Protein AF-A0A8B8ZRK3-F1 (afdb_monomer)

Organism: Phoenix dactylifera (NCBI:txid42345)

Foldseek 3Di:
DLVVVLVPDPDPVVNVVSLVVCVVVVVCVCSVVVVCVVVDDDDDDDPVVVVVQVLVQCVVPVDPPDGPCVVVCVVVVVDDDDDDDDDDDDDLAPDDVQSVLLVVLVVLLVQLVVCVVVVPVVSLVVSLVVLVVVLVVVVVVVVPDDDDDDDPPVSVCSGSNNSSVVSNVVVVVVVVVVVD

Secondary structure (DSSP, 8-state):
-HHHHHTT--SHHHHHHHHHHHHHTTS-TTHHHHHHHHH-------HHHHHHHHHHHHHHHSSTT--TTHHHHHHTTS--PPP------S-SSSSHHHHHHHHHHHHHHHHHHHHHHTT-HHHHHHHHHHHHHHHHHHHHHHTTS----PPPGGGGGGSHHHHHHHHHHHHHHHHHHHT-

Nearest PDB structures (foldseek):
  4rib-assembly1_A  TM=6.769E-01  e=2.475E-04  Homo sapiens
  4ria-assembly2_B  TM=6.765E-01  e=3.933E-04  Homo sapiens
  4rec-assembly1_A  TM=6.197E-01  e=3.712E-04  Homo sapiens
  4reb-assembly1_A  TM=5.610E-01  e=7.018E-04  Homo sapiens
  8e12-assembly1_C  TM=4.999E-01  e=8.333E+00  synthetic construct

InterPro domains:
  IPR033315 Fanconi-associated nuclease 1-like [PTHR15749] (8-180)

Sequence (180 aa):
MCLQKAINCTRRPELINVLYSAYENEICPLLPKVVFERVGTCVRISSAADIFLWRVQRLFFLSGEQDLSSFLLVDLGLVKFPDYACNISHQVFAGRDDLLEYEEAIEVAQVMDEYLDANNMDMVIRCIDVSDSHIQASLMEDTRSSILDSPPTFFSCFSASWVYSKVLTLGISVFEHKHR

Radius of gyration: 23.03 Å; Cα contacts (8 Å, |Δi|>4): 96; chains: 1; bounding box: 62×46×58 Å

Mean predicted aligned error: 8.78 Å

Structure (mmCIF, N/CA/C/O backbone):
data_AF-A0A8B8ZRK3-F1
#
_entry.id   AF-A0A8B8ZRK3-F1
#
loop_
_atom_site.group_PDB
_atom_site.id
_atom_site.type_symbol
_atom_site.label_atom_id
_atom_site.label_alt_id
_atom_site.label_comp_id
_atom_site.label_asym_id
_atom_site.label_entity_id
_atom_site.label_seq_id
_atom_site.pdbx_PDB_ins_code
_atom_site.Cartn_x
_atom_site.Cartn_y
_atom_site.Cartn_z
_atom_site.occupancy
_atom_site.B_iso_or_equiv
_atom_site.auth_seq_id
_atom_site.auth_comp_id
_atom_site.auth_asym_id
_atom_site.auth_atom_id
_atom_site.pdbx_PDB_model_num
ATOM 1 N N . MET A 1 1 ? -27.848 5.475 31.458 1.00 43.34 1 MET A N 1
ATOM 2 C CA . MET A 1 1 ? -27.789 6.819 30.833 1.00 43.34 1 MET A CA 1
ATOM 3 C C . MET A 1 1 ? -27.117 6.846 29.453 1.00 43.3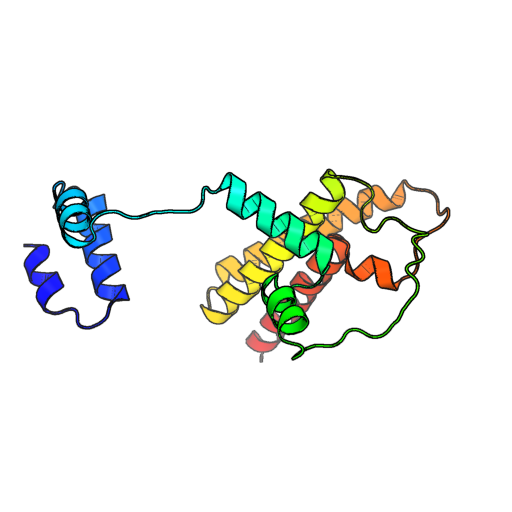4 1 MET A C 1
ATOM 5 O O . MET A 1 1 ? -27.596 7.598 28.618 1.00 43.34 1 MET A O 1
ATOM 9 N N . CYS A 1 2 ? -26.083 6.045 29.144 1.00 43.94 2 CYS A N 1
ATOM 10 C CA . CYS A 1 2 ? -25.394 6.135 27.837 1.00 43.94 2 CYS A CA 1
ATOM 11 C C . CYS A 1 2 ? -26.223 5.677 26.619 1.00 43.94 2 CYS A C 1
ATOM 13 O O . CYS A 1 2 ? -26.171 6.319 25.576 1.00 43.94 2 CYS A O 1
ATOM 15 N N . LEU A 1 3 ? -27.061 4.642 26.754 1.00 50.50 3 LEU A N 1
ATOM 16 C CA . LEU A 1 3 ? -27.906 4.150 25.649 1.00 50.50 3 LEU A CA 1
ATOM 17 C C . LEU A 1 3 ? -28.972 5.155 25.184 1.00 50.50 3 LEU A C 1
ATOM 19 O O . LEU A 1 3 ? -29.397 5.107 24.038 1.00 50.50 3 LEU A O 1
ATOM 23 N N . GLN A 1 4 ? -29.373 6.101 26.036 1.00 51.25 4 GLN A N 1
ATOM 24 C CA . GLN A 1 4 ? -30.380 7.110 25.693 1.00 51.25 4 GLN A CA 1
ATOM 25 C C . GLN A 1 4 ? -29.815 8.193 24.757 1.00 51.25 4 GLN A C 1
ATOM 27 O O . GLN A 1 4 ? -30.561 8.799 23.996 1.00 51.25 4 GLN A O 1
ATOM 32 N N . LYS A 1 5 ? -28.486 8.384 24.762 1.00 50.41 5 LYS A N 1
ATOM 33 C CA . LYS A 1 5 ? -27.767 9.283 23.846 1.00 50.41 5 LYS A CA 1
ATOM 34 C C . LYS A 1 5 ? -27.662 8.703 22.428 1.00 50.41 5 LYS A C 1
ATOM 36 O O . LYS A 1 5 ? -27.714 9.461 21.469 1.00 50.41 5 LYS A O 1
ATOM 41 N N . ALA A 1 6 ? -27.586 7.374 22.297 1.00 53.31 6 ALA A N 1
ATOM 42 C CA . ALA A 1 6 ? -27.510 6.686 21.004 1.00 53.31 6 ALA A CA 1
ATOM 43 C C . ALA A 1 6 ? -28.805 6.800 20.173 1.00 53.31 6 ALA A C 1
ATOM 45 O O . ALA A 1 6 ? -28.754 6.716 18.951 1.00 53.31 6 ALA A O 1
ATOM 46 N N . ILE A 1 7 ? -29.953 7.037 20.821 1.00 55.31 7 ILE A N 1
ATOM 47 C CA . ILE A 1 7 ? -31.277 7.116 20.174 1.00 55.31 7 ILE A CA 1
ATOM 48 C C . ILE A 1 7 ? -31.414 8.369 19.284 1.00 55.31 7 ILE A C 1
ATOM 50 O O . ILE A 1 7 ? -32.205 8.367 18.347 1.00 55.31 7 ILE A O 1
ATOM 54 N N . ASN A 1 8 ? -30.605 9.411 19.521 1.00 63.66 8 ASN A N 1
ATOM 55 C CA . ASN A 1 8 ? -30.629 10.654 18.737 1.00 63.66 8 ASN A CA 1
ATOM 56 C C . ASN A 1 8 ? -29.553 10.723 17.636 1.00 63.66 8 ASN A C 1
ATOM 58 O O . ASN A 1 8 ? -29.505 11.705 16.896 1.00 63.66 8 ASN A O 1
ATOM 62 N N . CYS A 1 9 ? -28.687 9.713 17.513 1.00 63.12 9 CYS A N 1
ATOM 63 C CA . CYS A 1 9 ? -27.660 9.680 16.474 1.00 63.12 9 CYS A CA 1
ATOM 64 C C . CYS A 1 9 ? -28.257 9.160 15.163 1.00 63.12 9 CYS A C 1
ATOM 66 O O . CYS A 1 9 ? -28.697 8.017 15.077 1.00 63.12 9 CYS A O 1
ATOM 68 N N . THR A 1 10 ? -28.251 9.993 14.122 1.00 74.06 10 THR A N 1
ATOM 69 C CA . THR A 1 10 ? -28.762 9.621 12.790 1.00 74.06 10 THR A CA 1
ATOM 70 C C . THR A 1 10 ? -27.664 9.092 11.869 1.00 74.06 10 THR A C 1
ATOM 72 O O . THR A 1 10 ? -27.954 8.404 10.890 1.00 74.06 10 THR A O 1
ATOM 75 N N . ARG A 1 11 ? -26.392 9.383 12.176 1.00 85.19 11 ARG A N 1
ATOM 76 C CA . ARG A 1 11 ? -25.241 9.030 11.340 1.00 85.19 11 ARG A CA 1
ATOM 77 C C . ARG A 1 11 ? -24.496 7.818 11.895 1.00 85.19 11 ARG A C 1
ATOM 79 O O . ARG A 1 11 ? -24.163 7.755 13.077 1.00 85.19 11 ARG A O 1
ATOM 86 N N . ARG A 1 12 ? -24.177 6.866 11.010 1.00 87.38 12 ARG A N 1
ATOM 87 C CA . ARG A 1 12 ? -23.462 5.621 11.344 1.00 87.38 12 ARG A CA 1
ATOM 88 C C . ARG A 1 12 ? -22.139 5.848 12.106 1.00 87.38 12 ARG A C 1
ATOM 90 O O . ARG A 1 12 ? -21.947 5.146 13.095 1.00 87.38 12 ARG A O 1
ATOM 97 N N . PRO A 1 13 ? -21.251 6.790 11.723 1.00 86.31 13 PRO A N 1
ATOM 98 C CA . PRO A 1 13 ? -19.984 6.998 12.435 1.00 86.31 13 PRO A CA 1
ATOM 99 C C . PRO A 1 13 ? -20.177 7.477 13.880 1.00 86.31 13 PRO A C 1
ATOM 101 O O . PRO A 1 13 ? -19.510 6.996 14.789 1.00 86.31 13 PRO A O 1
ATOM 104 N N . GLU A 1 14 ? -21.141 8.371 14.112 1.00 86.81 14 GLU A N 1
ATOM 105 C CA . GLU A 1 14 ? -21.469 8.879 15.451 1.00 86.81 14 GLU A CA 1
ATOM 106 C C . GLU A 1 14 ? -21.978 7.753 16.357 1.00 86.81 14 GLU A C 1
ATOM 108 O O . GLU A 1 14 ? -21.548 7.626 17.503 1.00 86.81 14 GLU A O 1
ATOM 113 N N . LEU A 1 15 ? -22.839 6.887 15.814 1.00 86.69 15 LEU A N 1
ATOM 114 C CA . LEU A 1 15 ? -23.320 5.683 16.491 1.00 86.69 15 LEU A CA 1
ATOM 115 C C . LEU A 1 15 ? -22.175 4.734 16.860 1.00 86.69 15 LEU A C 1
ATOM 117 O O . LEU A 1 15 ? -22.123 4.274 17.999 1.00 86.69 15 LEU A O 1
ATOM 121 N N . ILE A 1 16 ? -21.247 4.467 15.934 1.00 88.69 16 ILE A N 1
ATOM 122 C CA . ILE A 1 16 ? -20.080 3.611 16.197 1.00 88.69 16 ILE A CA 1
ATOM 123 C C . ILE A 1 16 ? -19.235 4.193 17.335 1.00 88.69 16 ILE A C 1
ATOM 125 O O . ILE A 1 16 ? -18.910 3.461 18.264 1.00 88.69 16 ILE A O 1
ATOM 129 N N . ASN A 1 17 ? -18.961 5.500 17.331 1.00 87.50 17 ASN A N 1
ATOM 130 C CA . ASN A 1 17 ? -18.170 6.151 18.382 1.00 87.50 17 ASN A CA 1
ATOM 131 C C . ASN A 1 17 ? -18.852 6.092 19.761 1.00 87.50 17 ASN A C 1
ATOM 133 O O . ASN A 1 17 ? -18.200 5.847 20.779 1.00 87.50 17 ASN A O 1
ATOM 137 N N . VAL A 1 18 ? -20.175 6.280 19.817 1.00 87.12 18 VAL A N 1
ATOM 138 C CA . VAL A 1 18 ? -20.944 6.159 21.070 1.00 87.12 18 VAL A CA 1
ATOM 139 C C . VAL A 1 18 ? -20.918 4.724 21.597 1.00 87.12 18 VAL A C 1
ATOM 141 O O . VAL A 1 18 ? -20.735 4.509 22.793 1.00 87.12 18 VAL A O 1
ATOM 144 N N . LEU A 1 19 ? -21.083 3.735 20.719 1.00 86.38 19 LEU A N 1
ATOM 145 C CA . LEU A 1 19 ? -21.037 2.323 21.095 1.00 86.38 19 LEU A CA 1
ATOM 146 C C . LEU A 1 19 ? -19.633 1.901 21.546 1.00 86.38 19 LEU A C 1
ATOM 148 O O . LEU A 1 19 ? -19.495 1.244 22.576 1.00 86.38 19 LEU A O 1
ATOM 152 N N . TYR A 1 20 ? -18.602 2.325 20.817 1.00 86.62 20 TYR A N 1
ATOM 153 C CA . TYR A 1 20 ? -17.206 2.037 21.130 1.00 86.62 20 TYR A CA 1
ATOM 154 C C . TYR A 1 20 ? -16.793 2.644 22.477 1.00 86.62 20 TYR A C 1
ATOM 156 O O . TYR A 1 20 ? -16.299 1.934 23.347 1.00 86.62 20 TYR A O 1
ATOM 164 N N . SER A 1 21 ? -17.114 3.920 22.719 1.00 86.56 21 SER A N 1
ATOM 165 C CA . SER A 1 21 ? -16.854 4.561 24.017 1.00 86.56 21 SER A CA 1
ATOM 166 C C . SER A 1 21 ? -17.641 3.922 25.168 1.00 86.56 21 SER A C 1
ATOM 168 O O . SER A 1 21 ? -17.131 3.821 26.282 1.00 86.56 21 SER A O 1
ATOM 170 N N . ALA A 1 22 ? -18.871 3.454 24.940 1.00 83.88 22 ALA A N 1
ATOM 171 C CA . ALA A 1 22 ? -19.635 2.736 25.962 1.00 83.88 22 ALA A CA 1
ATOM 172 C C . ALA A 1 22 ? -19.034 1.359 26.307 1.00 83.88 22 ALA A C 1
ATOM 174 O O . ALA A 1 22 ? -19.205 0.894 27.436 1.00 83.88 22 ALA A O 1
ATOM 175 N N . TYR A 1 23 ? -18.351 0.725 25.350 1.00 84.38 23 TYR A N 1
ATOM 176 C CA . TYR A 1 23 ? -17.601 -0.510 25.558 1.00 84.38 23 TYR A CA 1
ATOM 177 C C . TYR A 1 23 ? -16.277 -0.263 26.289 1.00 84.38 23 TYR A C 1
ATOM 179 O O . TYR A 1 23 ? -16.045 -0.907 27.307 1.00 84.38 23 TYR A O 1
ATOM 187 N N . GLU A 1 24 ? -15.455 0.694 25.835 1.00 85.94 24 GLU A N 1
ATOM 188 C CA . GLU A 1 24 ? -14.163 1.017 26.471 1.00 85.94 24 GLU A CA 1
ATOM 189 C C . GLU A 1 24 ? -14.310 1.440 27.934 1.00 85.94 24 GLU A C 1
ATOM 191 O O . GLU A 1 24 ? -13.504 1.061 28.774 1.00 85.94 24 GLU A O 1
ATOM 196 N N . ASN A 1 25 ? -15.365 2.190 28.259 1.00 86.56 25 ASN A N 1
ATOM 197 C CA . ASN A 1 25 ? -15.629 2.620 29.632 1.00 86.56 25 ASN A CA 1
ATOM 198 C C . ASN A 1 25 ? -16.299 1.526 30.497 1.00 86.56 25 ASN A C 1
ATOM 200 O O . ASN A 1 25 ? -16.788 1.833 31.583 1.00 86.56 25 ASN A O 1
ATOM 204 N N . GLU A 1 26 ? -16.417 0.288 29.997 1.00 82.06 26 GLU A N 1
ATOM 205 C CA . GLU A 1 26 ? -17.091 -0.862 30.634 1.00 82.06 26 GLU A CA 1
ATOM 206 C C . GLU A 1 26 ? -18.554 -0.607 31.056 1.00 82.06 26 GLU A C 1
ATOM 208 O O . GLU A 1 26 ? -19.158 -1.360 31.820 1.00 82.06 26 GLU A O 1
ATOM 213 N N . ILE A 1 27 ? -19.181 0.442 30.516 1.00 81.69 27 ILE A N 1
ATOM 214 C CA . ILE A 1 27 ? -20.545 0.862 30.871 1.00 81.69 27 ILE A CA 1
ATOM 215 C C . ILE A 1 27 ? -21.576 -0.154 30.361 1.00 81.69 27 ILE A C 1
ATOM 217 O O . ILE A 1 27 ? -22.665 -0.288 30.927 1.00 81.69 27 ILE A O 1
ATOM 221 N N . CYS A 1 28 ? -21.262 -0.862 29.272 1.00 78.69 28 CYS A N 1
ATOM 222 C CA . CYS A 1 28 ? -22.134 -1.873 28.684 1.00 78.69 28 CYS A CA 1
ATOM 223 C C . CYS A 1 28 ? -21.350 -3.142 28.295 1.00 78.69 28 CYS A C 1
ATOM 225 O O . CYS A 1 28 ? -21.077 -3.363 27.114 1.00 78.69 28 CYS A O 1
ATOM 227 N N . PRO A 1 29 ? -21.027 -4.026 29.256 1.00 81.94 29 PRO A N 1
ATOM 228 C CA . PRO A 1 29 ? -20.241 -5.236 28.988 1.00 81.94 29 PRO A CA 1
ATOM 229 C C . PRO A 1 29 ? -20.992 -6.260 28.122 1.00 81.94 29 PRO A C 1
ATOM 231 O O . PRO A 1 29 ? -20.387 -7.125 27.497 1.00 81.94 29 PRO A O 1
ATOM 234 N N . LEU A 1 30 ? -22.325 -6.159 28.048 1.00 87.44 30 LEU A N 1
ATOM 235 C CA . LEU A 1 30 ? -23.164 -7.005 27.195 1.00 87.44 30 LEU A CA 1
ATOM 236 C C . LEU A 1 30 ? -23.191 -6.545 25.733 1.00 87.44 30 LEU A C 1
ATOM 238 O O . LEU A 1 30 ? -23.738 -7.257 24.891 1.00 87.44 30 LEU A O 1
ATOM 242 N N . LEU A 1 31 ? -22.620 -5.379 25.413 1.00 88.12 31 LEU A N 1
ATOM 243 C CA . LEU A 1 31 ? -22.697 -4.806 24.075 1.00 88.12 31 LEU A CA 1
ATOM 244 C C . LEU A 1 31 ? -22.137 -5.737 22.985 1.00 88.12 31 LEU A C 1
ATOM 246 O O . LEU A 1 31 ? -22.853 -5.945 22.005 1.00 88.12 31 LEU A O 1
ATOM 250 N N . PRO A 1 32 ? -20.950 -6.366 23.136 1.00 87.56 32 PRO A N 1
ATOM 251 C CA . PRO A 1 32 ? -20.457 -7.309 22.136 1.00 87.56 32 PRO A CA 1
ATOM 252 C C . PRO A 1 32 ? -21.442 -8.454 21.898 1.00 87.56 32 PRO A C 1
ATOM 254 O O . PRO A 1 32 ? -21.715 -8.795 20.753 1.00 87.56 32 PRO A O 1
ATOM 257 N N . LYS A 1 33 ? -22.045 -8.996 22.965 1.00 89.19 33 LYS A N 1
ATOM 258 C CA . LYS A 1 33 ? -23.026 -10.086 22.870 1.00 89.19 33 LYS A CA 1
ATOM 259 C C . LYS A 1 33 ? -24.267 -9.664 22.079 1.00 89.19 33 LYS A C 1
ATOM 261 O O . LYS A 1 33 ? -24.662 -10.376 21.164 1.00 89.19 33 LYS A O 1
ATOM 266 N N . VAL A 1 34 ? -24.835 -8.495 22.384 1.00 90.69 34 VAL A N 1
ATOM 267 C CA . VAL A 1 34 ? -26.005 -7.952 21.666 1.00 90.69 34 VAL A CA 1
ATOM 268 C C . VAL A 1 34 ? -25.679 -7.698 20.191 1.00 90.69 34 VAL A C 1
ATOM 270 O O . VAL A 1 34 ? -26.494 -7.990 19.316 1.00 90.69 34 VAL A O 1
ATOM 273 N N . VAL A 1 35 ? -24.479 -7.186 19.896 1.00 90.06 35 VAL A N 1
ATOM 274 C CA . VAL A 1 35 ? -24.019 -6.979 18.516 1.00 90.06 35 VAL A CA 1
ATOM 275 C C . VAL A 1 35 ? -23.879 -8.317 17.788 1.00 90.06 35 VAL A C 1
ATOM 277 O O . VAL A 1 35 ? -24.414 -8.456 16.691 1.00 90.06 35 VAL A O 1
ATOM 280 N N . PHE A 1 36 ? -23.242 -9.320 18.396 1.00 89.69 36 PHE A N 1
ATOM 281 C CA . PHE A 1 36 ? -23.104 -10.652 17.799 1.00 89.69 36 PHE A CA 1
ATOM 282 C C . PHE A 1 36 ? -24.455 -11.330 17.549 1.00 89.69 36 PHE A C 1
ATOM 284 O O . PHE A 1 36 ? -24.665 -11.872 16.467 1.00 89.69 36 PHE A O 1
ATOM 291 N N . GLU A 1 37 ? -25.394 -11.258 18.496 1.00 94.44 37 GLU A N 1
ATOM 292 C CA . GLU A 1 37 ? -26.752 -11.796 18.322 1.00 94.44 37 GLU A CA 1
ATOM 293 C C . GLU A 1 37 ? -27.500 -11.114 17.169 1.00 94.44 37 GLU A C 1
ATOM 295 O O . GLU A 1 37 ? -28.274 -11.759 16.461 1.00 94.44 37 GLU A O 1
ATOM 300 N N . ARG A 1 38 ? -27.264 -9.814 16.954 1.00 93.50 38 ARG A N 1
ATOM 301 C CA . ARG A 1 38 ? -27.915 -9.050 15.886 1.00 93.50 38 ARG A CA 1
ATOM 302 C C . ARG A 1 38 ? -27.292 -9.282 14.512 1.00 93.50 38 ARG A C 1
ATOM 304 O O . ARG A 1 38 ? -28.024 -9.279 13.525 1.00 93.50 38 ARG A O 1
ATOM 311 N N . VAL A 1 39 ? -25.968 -9.417 14.445 1.00 93.06 39 VAL A N 1
ATOM 312 C CA . VAL A 1 39 ? -25.219 -9.588 13.189 1.00 93.06 39 VAL A CA 1
ATOM 313 C C . VAL A 1 39 ? -25.253 -11.047 12.717 1.00 93.06 39 VAL A C 1
ATOM 315 O O . VAL A 1 39 ? -25.327 -11.295 11.516 1.00 93.06 39 VAL A O 1
ATOM 318 N N . GLY A 1 40 ? -25.260 -12.008 13.644 1.00 93.31 40 GLY A N 1
ATOM 319 C CA . GLY A 1 40 ? -25.238 -13.435 13.333 1.00 93.31 40 GLY A CA 1
ATOM 320 C C . GLY A 1 40 ? -23.839 -13.951 12.980 1.00 93.31 40 GLY A C 1
ATOM 321 O O . GLY A 1 40 ? -22.821 -13.394 13.391 1.00 93.31 40 GLY A O 1
ATOM 322 N N . THR A 1 41 ? -23.783 -15.067 12.251 1.00 94.38 41 THR A N 1
ATOM 323 C CA . THR A 1 41 ? -22.520 -15.706 11.859 1.00 94.38 41 THR A CA 1
ATOM 324 C C . THR A 1 41 ? -21.781 -14.867 10.820 1.00 94.38 41 THR A C 1
ATOM 326 O O . THR A 1 41 ? -22.280 -14.651 9.718 1.00 94.38 41 THR A O 1
ATOM 329 N N . CYS A 1 42 ? -20.554 -14.466 11.150 1.00 93.00 42 CYS A N 1
ATOM 330 C CA . CYS A 1 42 ? -19.652 -13.759 10.247 1.00 93.00 42 CYS A CA 1
ATOM 331 C C . CYS A 1 42 ? -18.475 -14.642 9.842 1.00 93.00 42 CYS A C 1
ATOM 333 O O . CYS A 1 42 ? -17.965 -15.423 10.645 1.00 93.00 42 CYS A O 1
ATOM 335 N N . VAL A 1 43 ? -17.990 -14.442 8.619 1.00 93.94 43 VAL A N 1
ATOM 336 C CA . VAL A 1 43 ? -16.712 -14.981 8.149 1.00 93.94 43 VAL A CA 1
ATOM 337 C C . VAL A 1 43 ? -15.777 -13.807 7.898 1.00 93.94 43 VAL A C 1
ATOM 339 O O . VAL A 1 43 ? -16.190 -12.782 7.359 1.00 93.94 43 VAL A O 1
ATOM 342 N N . ARG A 1 44 ? -14.516 -13.951 8.302 1.00 93.50 44 ARG A N 1
ATOM 343 C CA . ARG A 1 44 ? -13.461 -12.974 8.038 1.00 93.50 44 ARG A CA 1
ATOM 344 C C . ARG A 1 44 ? -12.252 -13.708 7.478 1.00 93.50 44 ARG A C 1
ATOM 346 O O . ARG A 1 44 ? -11.882 -14.756 8.003 1.00 93.50 44 ARG A O 1
ATOM 353 N N . ILE A 1 45 ? -11.645 -13.147 6.438 1.00 94.00 45 ILE A N 1
ATOM 354 C CA . ILE A 1 45 ? -10.358 -13.617 5.921 1.00 94.00 45 ILE A CA 1
ATOM 355 C C . ILE A 1 45 ? -9.307 -13.435 7.026 1.00 94.00 45 ILE A C 1
ATOM 357 O O . ILE A 1 45 ? -9.338 -12.454 7.774 1.00 94.00 45 ILE A O 1
ATOM 361 N N . SER A 1 46 ? -8.415 -14.410 7.197 1.00 96.00 46 SER A N 1
ATOM 362 C CA . SER A 1 46 ? -7.347 -14.283 8.189 1.00 96.00 46 SER A CA 1
ATOM 363 C C . SER A 1 46 ? -6.375 -13.181 7.767 1.00 96.00 46 SER A C 1
ATOM 365 O O . SER A 1 46 ? -6.083 -13.029 6.585 1.00 96.00 46 SER A O 1
ATOM 367 N N . SER A 1 47 ? -5.823 -12.439 8.729 1.00 93.62 47 SER A N 1
ATOM 368 C CA . SER A 1 47 ? -4.831 -11.394 8.434 1.00 93.62 47 SER A CA 1
ATOM 369 C C . SER A 1 47 ? -3.614 -11.944 7.687 1.00 93.62 47 SER A C 1
ATOM 371 O O . SER A 1 47 ? -3.084 -11.293 6.799 1.00 93.62 47 SER A O 1
ATOM 373 N N . ALA A 1 48 ? -3.203 -13.177 7.994 1.00 94.12 48 ALA A N 1
ATOM 374 C CA . ALA A 1 48 ? -2.113 -13.843 7.288 1.00 94.12 48 ALA A CA 1
ATOM 375 C C . ALA A 1 48 ? -2.430 -14.086 5.802 1.00 94.12 48 ALA A C 1
ATOM 377 O O . ALA A 1 48 ? -1.562 -13.883 4.956 1.00 94.12 48 ALA A O 1
ATOM 378 N N . ALA A 1 49 ? -3.659 -14.510 5.482 1.00 94.19 49 ALA A N 1
ATOM 379 C CA . ALA A 1 49 ? -4.079 -14.696 4.095 1.00 94.19 49 ALA A CA 1
ATOM 380 C C . ALA A 1 49 ? -4.196 -13.355 3.362 1.00 94.19 49 ALA A C 1
ATOM 382 O O . ALA A 1 49 ? -3.796 -13.266 2.208 1.00 94.19 49 ALA A O 1
ATOM 383 N N . ASP A 1 50 ? -4.687 -12.323 4.047 1.00 90.88 50 ASP A N 1
ATOM 384 C CA . ASP A 1 50 ? -4.820 -10.974 3.497 1.00 90.88 50 ASP A CA 1
ATOM 385 C C . ASP A 1 50 ? -3.452 -10.395 3.099 1.00 90.88 50 ASP A C 1
ATOM 387 O O . ASP A 1 50 ? -3.225 -10.088 1.932 1.00 90.88 50 ASP A O 1
ATOM 391 N N . ILE A 1 51 ? -2.483 -10.387 4.025 1.00 91.00 51 ILE A N 1
ATOM 392 C CA . ILE A 1 51 ? -1.100 -9.940 3.764 1.00 91.00 51 ILE A CA 1
ATOM 393 C C . ILE A 1 51 ? -0.465 -10.740 2.617 1.00 91.00 51 ILE A C 1
ATOM 395 O O . ILE A 1 51 ? 0.229 -10.183 1.766 1.00 91.00 51 ILE A O 1
ATOM 399 N N . PHE A 1 52 ? -0.687 -12.057 2.580 1.00 91.56 52 PHE A N 1
ATOM 400 C CA . PHE A 1 52 ? -0.147 -12.906 1.521 1.00 91.56 52 PHE A CA 1
ATOM 401 C C . PHE A 1 52 ? -0.724 -12.550 0.145 1.00 91.56 52 PHE A C 1
ATOM 403 O O . PHE A 1 52 ? 0.035 -12.403 -0.813 1.00 91.56 52 PHE A O 1
ATOM 410 N N . LEU A 1 53 ? -2.044 -12.385 0.042 1.00 90.31 53 LEU A N 1
ATOM 411 C CA . LEU A 1 53 ? -2.707 -12.029 -1.213 1.00 90.31 53 LEU A CA 1
ATOM 412 C C . LEU A 1 53 ? -2.314 -10.627 -1.683 1.00 90.31 53 LEU A C 1
ATOM 414 O O . LEU A 1 53 ? -2.045 -10.451 -2.871 1.00 90.31 53 LEU A O 1
ATOM 418 N N . TRP A 1 54 ? -2.189 -9.668 -0.763 1.00 88.44 54 TRP A N 1
ATOM 419 C CA . TRP A 1 54 ? -1.688 -8.329 -1.070 1.00 88.44 54 TRP A CA 1
ATOM 420 C C . TRP A 1 54 ? -0.286 -8.358 -1.675 1.00 88.44 54 TRP A C 1
ATOM 422 O O . TRP A 1 54 ? -0.046 -7.715 -2.698 1.00 88.44 54 TRP A O 1
ATOM 432 N N . ARG A 1 55 ? 0.621 -9.163 -1.111 1.00 91.88 55 ARG A N 1
ATOM 433 C CA . ARG A 1 55 ? 1.968 -9.345 -1.669 1.00 91.88 55 ARG A CA 1
ATOM 434 C C . ARG A 1 55 ? 1.940 -9.978 -3.057 1.00 91.88 55 ARG A C 1
ATOM 436 O O . ARG A 1 55 ? 2.650 -9.525 -3.951 1.00 91.88 55 ARG A O 1
ATOM 443 N N . VAL A 1 56 ? 1.113 -11.006 -3.261 1.00 91.06 56 VAL A N 1
ATOM 444 C CA . VAL A 1 56 ? 0.956 -11.652 -4.577 1.00 91.06 56 VAL A CA 1
ATOM 445 C C . VAL A 1 56 ? 0.438 -10.656 -5.617 1.00 91.06 56 VAL A C 1
ATOM 447 O O . VAL A 1 56 ? 0.991 -10.583 -6.712 1.00 91.06 56 VAL A O 1
ATOM 450 N N . GLN A 1 57 ? -0.574 -9.859 -5.273 1.00 90.19 57 GLN A N 1
ATOM 451 C CA . GLN A 1 57 ? -1.108 -8.822 -6.155 1.00 90.19 57 GLN A CA 1
ATOM 452 C C . GLN A 1 57 ? -0.040 -7.776 -6.504 1.00 90.19 57 GLN A C 1
ATOM 454 O O . GLN A 1 57 ? 0.139 -7.454 -7.679 1.00 90.19 57 GLN A O 1
ATOM 459 N N . ARG A 1 58 ? 0.712 -7.291 -5.507 1.00 87.94 58 ARG A N 1
ATOM 460 C CA . ARG A 1 58 ? 1.801 -6.324 -5.718 1.00 87.94 58 ARG A CA 1
ATOM 461 C C . ARG A 1 58 ? 2.896 -6.878 -6.622 1.00 87.94 58 ARG A C 1
ATOM 463 O O . ARG A 1 58 ? 3.320 -6.179 -7.531 1.00 87.94 58 ARG A O 1
ATOM 470 N N . LEU A 1 59 ? 3.310 -8.128 -6.432 1.00 90.81 59 LEU A N 1
ATOM 471 C CA . LEU A 1 59 ? 4.301 -8.771 -7.300 1.00 90.81 59 LEU A CA 1
ATOM 472 C C . LEU A 1 59 ? 3.798 -8.969 -8.733 1.00 90.81 59 LEU A C 1
ATOM 474 O O . LEU A 1 59 ? 4.598 -8.931 -9.664 1.00 90.81 59 LEU A O 1
ATOM 478 N N . PHE A 1 60 ? 2.495 -9.191 -8.912 1.00 89.31 60 PHE A N 1
ATOM 479 C CA . PHE A 1 60 ? 1.917 -9.394 -10.236 1.00 89.31 60 PHE A CA 1
ATOM 480 C C . PHE A 1 60 ? 1.821 -8.087 -11.034 1.00 89.31 60 PHE A C 1
ATOM 482 O O . PHE A 1 60 ? 2.214 -8.057 -12.198 1.00 89.31 60 PHE A O 1
ATOM 489 N N . PHE A 1 61 ? 1.317 -7.010 -10.423 1.00 87.00 61 PHE A N 1
ATOM 490 C CA . PHE A 1 61 ? 1.078 -5.750 -11.137 1.00 87.00 61 PHE A CA 1
ATOM 491 C C . PHE A 1 61 ? 2.219 -4.741 -11.020 1.00 87.00 61 PHE A C 1
ATOM 493 O O . PHE A 1 61 ? 2.340 -3.875 -11.885 1.00 87.00 61 PHE A O 1
ATOM 500 N N . LEU A 1 62 ? 3.003 -4.796 -9.937 1.00 85.25 62 LEU A N 1
ATOM 501 C CA . LEU A 1 62 ? 3.977 -3.768 -9.531 1.00 85.25 62 LEU A CA 1
ATOM 502 C C . LEU A 1 62 ? 3.398 -2.335 -9.549 1.00 85.25 62 LEU A C 1
ATOM 504 O O . LEU A 1 62 ? 4.123 -1.347 -9.580 1.00 85.25 62 LEU A O 1
ATOM 508 N N . SER A 1 63 ? 2.071 -2.223 -9.527 1.00 70.44 63 SER A N 1
ATOM 509 C CA . SER A 1 63 ? 1.291 -0.997 -9.621 1.00 70.44 63 SER A CA 1
ATOM 510 C C . SER A 1 63 ? 0.127 -1.092 -8.645 1.00 70.44 63 SER A C 1
ATOM 512 O O . SER A 1 63 ? -0.482 -2.153 -8.503 1.00 70.44 63 SER A O 1
ATOM 514 N N . GLY A 1 64 ? -0.178 0.020 -7.976 1.00 67.38 64 GLY A N 1
ATOM 515 C CA . GLY A 1 64 ? -1.319 0.127 -7.064 1.00 67.38 64 GLY A CA 1
ATOM 516 C C . GLY A 1 64 ? -2.665 0.322 -7.769 1.00 67.38 64 GLY A C 1
ATOM 517 O O . GLY A 1 64 ? -3.699 0.255 -7.119 1.00 67.38 64 GLY A O 1
ATOM 518 N N . GLU A 1 65 ? -2.672 0.560 -9.084 1.00 70.62 65 GLU A N 1
ATOM 519 C CA . GLU A 1 65 ? -3.899 0.877 -9.833 1.00 70.62 65 GLU A CA 1
ATOM 520 C C . GLU A 1 65 ? -4.693 -0.363 -10.261 1.00 70.62 65 GLU A C 1
ATOM 522 O O . GLU A 1 65 ? -5.855 -0.254 -10.649 1.00 70.62 65 GLU A O 1
ATOM 527 N N . GLN A 1 66 ? -4.063 -1.539 -10.234 1.00 80.19 66 GLN A N 1
ATOM 528 C CA . GLN A 1 66 ? -4.656 -2.790 -10.698 1.00 80.19 66 GLN A CA 1
ATOM 529 C C . GLN A 1 66 ? -4.815 -3.778 -9.545 1.00 80.19 66 GLN A C 1
ATOM 531 O O . GLN A 1 66 ? -4.004 -3.843 -8.618 1.00 80.19 66 GLN A O 1
ATOM 536 N N . ASP A 1 67 ? -5.871 -4.579 -9.631 1.00 86.12 67 ASP A N 1
ATOM 537 C CA . ASP A 1 67 ? -6.157 -5.640 -8.682 1.00 86.12 67 ASP A CA 1
ATOM 538 C C . ASP A 1 67 ? -6.435 -6.975 -9.381 1.00 86.12 67 ASP A C 1
ATOM 540 O O . ASP A 1 67 ? -6.511 -7.089 -10.613 1.00 86.12 67 ASP A O 1
ATOM 544 N N . LEU A 1 68 ? -6.590 -8.020 -8.568 1.00 86.50 68 LEU A N 1
ATOM 545 C CA . LEU A 1 68 ? -6.869 -9.369 -9.057 1.00 86.50 68 LEU A CA 1
ATOM 546 C C . LEU A 1 68 ? -8.238 -9.482 -9.763 1.00 86.50 68 LEU A C 1
ATOM 548 O O . LEU A 1 68 ? -8.510 -10.511 -10.380 1.00 86.50 68 LEU A O 1
ATOM 552 N N . SER A 1 69 ? -9.100 -8.456 -9.733 1.00 87.19 69 SER A N 1
ATOM 553 C CA . SER A 1 69 ? -10.355 -8.469 -10.499 1.00 87.19 69 SER A CA 1
ATOM 554 C C . SER A 1 69 ? -10.117 -8.339 -12.007 1.00 87.19 69 SER A C 1
ATOM 556 O O . SER A 1 69 ? -10.941 -8.797 -12.800 1.00 87.19 69 SER A O 1
ATOM 558 N N . SER A 1 70 ? -8.960 -7.810 -12.422 1.00 86.38 70 SER A N 1
ATOM 559 C CA . SER A 1 70 ? -8.568 -7.726 -13.835 1.00 86.38 70 SER A CA 1
ATOM 560 C C . SER A 1 70 ? -8.546 -9.089 -14.539 1.00 86.38 70 SER A C 1
ATOM 562 O O . SER A 1 70 ? -8.890 -9.161 -15.718 1.00 86.38 70 SER A O 1
ATOM 564 N N . PHE A 1 71 ? -8.262 -10.184 -13.822 1.00 87.81 71 PHE A N 1
ATOM 565 C CA . PHE A 1 71 ? -8.365 -11.543 -14.366 1.00 87.81 71 PHE A CA 1
ATOM 566 C C . PHE A 1 71 ? -9.790 -11.884 -14.808 1.00 87.81 71 PHE A C 1
ATOM 568 O O . PHE A 1 71 ? -9.985 -12.431 -15.889 1.00 87.81 71 PHE A O 1
ATOM 575 N N . LEU A 1 72 ? -10.799 -11.478 -14.030 1.00 91.44 72 LEU A N 1
ATOM 576 C CA . LEU A 1 72 ? -12.199 -11.681 -14.406 1.00 91.44 72 LEU A CA 1
ATOM 577 C C . LEU A 1 72 ? -12.547 -10.892 -15.669 1.00 91.44 72 LEU A C 1
ATOM 579 O O . LEU A 1 72 ? -13.295 -11.375 -16.514 1.00 91.44 72 LEU A O 1
ATOM 583 N N . LEU A 1 73 ? -11.995 -9.686 -15.826 1.00 91.31 73 LEU A N 1
ATOM 584 C CA . LEU A 1 73 ? -12.215 -8.877 -17.027 1.00 91.31 73 LEU A CA 1
ATOM 585 C C . LEU A 1 73 ? -11.606 -9.529 -18.274 1.00 91.31 73 LEU A C 1
ATOM 587 O O . LEU A 1 73 ? -12.189 -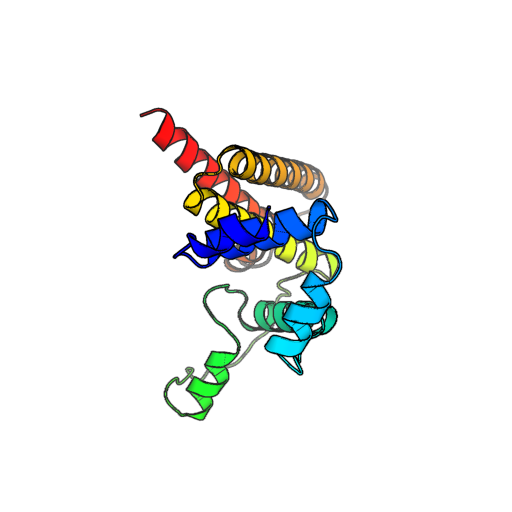9.427 -19.355 1.00 91.31 73 LEU A O 1
ATOM 591 N N . VAL A 1 74 ? -10.474 -10.218 -18.132 1.00 90.56 74 VAL A N 1
ATOM 592 C CA . VAL A 1 74 ? -9.872 -11.010 -19.214 1.00 90.56 74 VAL A CA 1
ATOM 593 C C . VAL A 1 74 ? -10.726 -12.227 -19.544 1.00 90.56 74 VAL A C 1
ATOM 595 O O . VAL A 1 74 ? -11.049 -12.436 -20.713 1.00 90.56 74 VAL A O 1
ATOM 598 N N . ASP A 1 75 ? -11.146 -12.987 -18.531 1.00 92.06 75 ASP A N 1
ATOM 599 C CA . ASP A 1 75 ? -11.960 -14.196 -18.710 1.00 92.06 75 ASP A CA 1
ATOM 600 C C . ASP A 1 75 ? -13.315 -13.887 -19.365 1.00 92.06 75 ASP A C 1
ATOM 602 O O . ASP A 1 75 ? -13.809 -14.647 -20.199 1.00 92.06 75 ASP A O 1
ATOM 606 N N . LEU A 1 76 ? -13.902 -12.732 -19.038 1.00 93.62 76 LEU A N 1
ATOM 607 C CA . LEU A 1 76 ? -15.126 -12.222 -19.663 1.00 93.62 76 LEU A CA 1
ATOM 608 C C . LEU A 1 76 ? -14.893 -11.625 -21.063 1.00 93.62 76 LEU A C 1
ATOM 610 O O . LEU A 1 76 ? -15.848 -11.212 -21.722 1.00 93.62 76 LEU A O 1
ATOM 614 N N . GLY A 1 77 ? -13.643 -11.548 -21.526 1.00 91.44 77 GLY A N 1
ATOM 615 C CA . GLY A 1 77 ? -13.267 -10.968 -22.815 1.00 91.44 77 GLY A CA 1
ATOM 616 C C . GLY A 1 77 ? -13.412 -9.444 -22.894 1.00 91.44 77 GLY A C 1
ATOM 617 O O . GLY A 1 77 ? -13.392 -8.894 -23.998 1.00 91.44 77 GLY A O 1
ATOM 618 N N . LEU A 1 78 ? -13.565 -8.767 -21.751 1.00 93.00 78 LEU A N 1
ATOM 619 C CA . LEU A 1 78 ? -13.690 -7.309 -21.636 1.00 93.00 78 LEU A CA 1
ATOM 620 C C . LEU A 1 78 ? -12.330 -6.608 -21.727 1.00 93.00 78 LEU A C 1
ATOM 622 O O . LEU A 1 78 ? -12.251 -5.477 -22.204 1.00 93.00 78 LEU A O 1
ATOM 626 N N . VAL A 1 79 ? -11.265 -7.288 -21.299 1.00 89.94 79 VAL A N 1
ATOM 627 C CA . VAL A 1 79 ? -9.875 -6.838 -21.424 1.00 89.94 79 VAL A CA 1
ATOM 628 C C . VAL A 1 79 ? -9.104 -7.851 -22.260 1.00 89.94 79 VAL A C 1
ATOM 630 O O . VAL A 1 79 ? -9.224 -9.058 -22.067 1.00 89.94 79 VAL A O 1
ATOM 633 N N . LYS A 1 80 ? -8.300 -7.359 -23.202 1.00 90.06 80 LYS A N 1
ATOM 634 C CA . LYS A 1 80 ? -7.377 -8.179 -23.990 1.00 90.06 80 LYS A CA 1
ATOM 635 C C . LYS A 1 80 ? -5.978 -7.617 -23.839 1.00 90.06 80 LYS A C 1
ATOM 637 O O . LYS A 1 80 ? -5.747 -6.455 -24.169 1.00 90.06 80 LYS A O 1
ATOM 642 N N . PHE A 1 81 ? -5.061 -8.444 -23.357 1.00 87.94 81 PHE A N 1
ATOM 643 C CA . PHE A 1 81 ? -3.649 -8.101 -23.347 1.00 87.94 81 PHE A CA 1
ATOM 644 C C . PHE A 1 81 ? -3.048 -8.320 -24.742 1.00 87.94 81 PHE A C 1
ATOM 646 O O . PHE A 1 81 ? -3.469 -9.247 -25.438 1.00 87.94 81 PHE A O 1
ATOM 653 N N . PRO A 1 82 ? -2.108 -7.468 -25.185 1.00 92.19 82 PRO A N 1
ATOM 654 C CA . PRO A 1 82 ? -1.365 -7.707 -26.416 1.00 92.19 82 PRO A CA 1
ATOM 655 C C . PRO A 1 82 ? -0.574 -9.015 -26.346 1.00 92.19 82 PRO A C 1
ATOM 657 O O . PRO A 1 82 ? -0.138 -9.419 -25.270 1.00 92.19 82 PRO A O 1
ATOM 660 N N . ASP A 1 83 ? -0.313 -9.626 -27.498 1.00 93.19 83 ASP A N 1
ATOM 661 C CA . ASP A 1 83 ? 0.628 -10.740 -27.579 1.00 93.19 83 ASP A CA 1
ATOM 662 C C . ASP A 1 83 ? 2.062 -10.206 -27.442 1.00 93.19 83 ASP A C 1
ATOM 664 O O . ASP A 1 83 ? 2.538 -9.430 -28.275 1.00 93.19 83 ASP A O 1
ATOM 668 N N . TYR A 1 84 ? 2.766 -10.618 -26.389 1.00 92.19 84 TYR A N 1
ATOM 669 C CA . TYR A 1 84 ? 4.176 -10.297 -26.170 1.00 92.19 84 TYR A CA 1
ATOM 670 C C . TYR A 1 84 ? 4.951 -11.521 -25.682 1.00 92.19 84 TYR A C 1
ATOM 672 O O . TYR A 1 84 ? 4.407 -12.429 -25.056 1.00 92.19 84 TYR A O 1
ATOM 680 N N . ALA A 1 85 ? 6.254 -11.541 -25.962 1.00 93.88 85 ALA A N 1
ATOM 681 C CA . ALA A 1 85 ? 7.167 -12.537 -25.420 1.00 93.88 85 ALA A CA 1
ATOM 682 C C . ALA A 1 85 ? 7.808 -11.995 -24.137 1.00 93.88 85 ALA A C 1
ATOM 684 O O . ALA A 1 85 ? 8.478 -10.962 -24.160 1.00 93.88 85 ALA A O 1
ATOM 685 N N . CYS A 1 86 ? 7.624 -12.697 -23.020 1.00 90.38 86 CYS A N 1
ATOM 686 C CA . CYS A 1 86 ? 8.285 -12.350 -21.766 1.00 90.38 86 CYS A CA 1
ATOM 687 C C . CYS A 1 86 ? 9.774 -12.712 -21.835 1.00 90.38 86 CYS A C 1
ATOM 689 O O . CYS A 1 86 ? 10.118 -13.884 -21.989 1.00 90.38 86 CYS A O 1
ATOM 691 N N . ASN A 1 87 ? 10.650 -11.720 -21.670 1.00 90.25 87 ASN A N 1
ATOM 692 C CA . ASN A 1 87 ? 12.086 -11.926 -21.498 1.00 90.25 87 ASN A CA 1
ATOM 693 C C . ASN A 1 87 ? 12.524 -11.348 -20.147 1.00 90.25 87 ASN A C 1
ATOM 695 O O . ASN A 1 87 ? 12.482 -10.135 -19.951 1.00 90.25 87 ASN A O 1
ATOM 699 N N . ILE A 1 88 ? 12.915 -12.217 -19.216 1.00 87.88 88 ILE A N 1
ATOM 700 C CA . ILE A 1 88 ? 13.299 -11.828 -17.856 1.00 87.88 88 ILE A CA 1
ATOM 701 C C . ILE A 1 88 ? 14.825 -11.805 -17.784 1.00 87.88 88 ILE A C 1
ATOM 703 O O . ILE A 1 88 ? 15.459 -12.857 -17.746 1.00 87.88 88 ILE A O 1
ATOM 707 N N . SER A 1 89 ? 15.409 -10.607 -17.774 1.00 86.50 89 SER A N 1
ATOM 708 C CA . SER A 1 89 ? 16.865 -10.410 -17.702 1.00 86.50 89 SER A CA 1
ATOM 709 C C . SER A 1 89 ? 17.345 -9.766 -16.400 1.00 86.50 89 SER A C 1
ATOM 711 O O . SER A 1 89 ? 18.526 -9.861 -16.083 1.00 86.50 89 SER A O 1
ATOM 713 N N . HIS A 1 90 ? 16.446 -9.137 -15.638 1.00 85.25 90 HIS A N 1
ATOM 714 C CA . HIS A 1 90 ? 16.753 -8.485 -14.366 1.00 85.25 90 HIS A CA 1
ATOM 715 C C . HIS A 1 90 ? 15.715 -8.865 -13.313 1.00 85.25 90 HIS A C 1
ATOM 717 O O . HIS A 1 90 ? 14.539 -9.064 -13.626 1.00 85.25 90 HIS A O 1
ATOM 723 N N . GLN A 1 91 ? 16.160 -8.953 -12.064 1.00 87.12 91 GLN A N 1
ATOM 724 C CA . GLN A 1 91 ? 15.278 -9.064 -10.910 1.00 87.12 91 GLN A CA 1
ATOM 725 C C . GLN A 1 91 ? 14.906 -7.656 -10.448 1.00 87.12 91 GLN A C 1
ATOM 727 O O . GLN A 1 91 ? 15.774 -6.793 -10.362 1.00 87.12 91 GLN A O 1
ATOM 732 N N . VAL A 1 92 ? 13.616 -7.431 -10.187 1.00 89.38 92 VAL A N 1
ATOM 733 C CA . VAL A 1 92 ? 13.122 -6.151 -9.655 1.00 89.38 92 VAL A CA 1
ATOM 734 C C . VAL A 1 92 ? 13.585 -5.972 -8.212 1.00 89.38 92 VAL A C 1
ATOM 736 O O . VAL A 1 92 ? 14.100 -4.917 -7.873 1.00 89.38 92 VAL A O 1
ATOM 739 N N . PHE A 1 93 ? 13.436 -7.028 -7.408 1.00 91.50 93 PHE A N 1
ATOM 740 C CA . PHE A 1 93 ? 13.839 -7.062 -6.007 1.00 91.50 93 PHE A CA 1
ATOM 741 C C . PHE A 1 93 ? 15.010 -8.022 -5.822 1.00 91.50 93 PHE A C 1
ATOM 743 O O . PHE A 1 93 ? 14.959 -9.156 -6.312 1.00 91.50 93 PHE A O 1
ATOM 750 N N . ALA A 1 94 ? 16.035 -7.599 -5.085 1.00 89.81 94 ALA A N 1
ATOM 751 C CA . ALA A 1 94 ? 17.206 -8.423 -4.778 1.00 89.81 94 ALA A CA 1
ATOM 752 C C . ALA A 1 94 ? 16.864 -9.614 -3.863 1.00 89.81 94 ALA A C 1
ATOM 754 O O . ALA A 1 94 ? 17.533 -10.649 -3.880 1.00 89.81 94 ALA A O 1
ATOM 755 N N . GLY A 1 95 ? 15.806 -9.484 -3.061 1.00 91.94 95 GLY A N 1
ATOM 756 C CA . GLY A 1 95 ? 15.359 -10.519 -2.145 1.00 91.94 95 GLY A CA 1
ATOM 757 C C . GLY A 1 95 ? 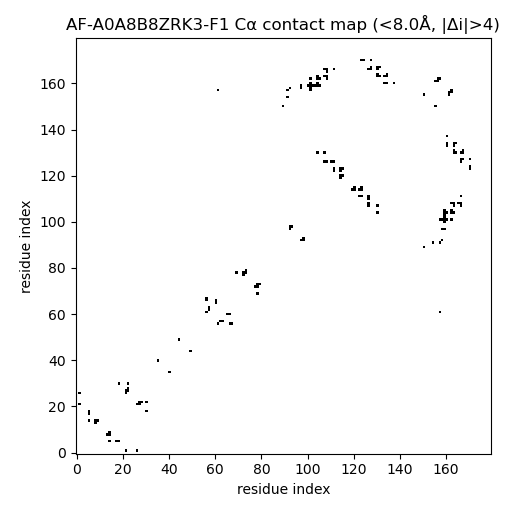14.078 -10.140 -1.418 1.00 91.94 95 GLY A C 1
ATOM 758 O O . GLY A 1 95 ? 13.404 -9.167 -1.749 1.00 91.94 95 GLY A O 1
ATOM 759 N N . ARG A 1 96 ? 13.737 -10.940 -0.405 1.00 93.31 96 ARG A N 1
ATOM 760 C CA . ARG A 1 96 ? 12.539 -10.714 0.407 1.00 93.31 96 ARG A CA 1
ATOM 761 C C . ARG A 1 96 ? 12.593 -9.379 1.144 1.00 93.31 96 ARG A C 1
ATOM 763 O O . ARG A 1 96 ? 11.566 -8.724 1.220 1.00 93.31 96 ARG A O 1
ATOM 770 N N . ASP A 1 97 ? 13.744 -9.017 1.694 1.00 94.56 97 ASP A N 1
ATOM 771 C CA . ASP A 1 97 ? 13.859 -7.825 2.536 1.00 94.56 97 ASP A CA 1
ATOM 772 C C . ASP A 1 97 ? 13.686 -6.548 1.701 1.00 94.56 97 ASP A C 1
ATOM 774 O O . ASP A 1 97 ? 12.861 -5.718 2.052 1.00 94.56 97 ASP A O 1
ATOM 778 N N . ASP A 1 98 ? 14.294 -6.489 0.513 1.00 92.69 98 ASP A N 1
ATOM 779 C CA . ASP A 1 98 ? 14.095 -5.411 -0.472 1.00 92.69 98 ASP A CA 1
ATOM 780 C C . ASP A 1 98 ? 12.617 -5.267 -0.902 1.00 92.69 98 ASP A C 1
ATOM 782 O O . ASP A 1 98 ? 12.061 -4.170 -0.950 1.00 92.69 98 ASP A O 1
ATOM 786 N N . LEU A 1 99 ? 11.915 -6.390 -1.115 1.00 93.50 99 LEU A N 1
ATOM 787 C CA . LEU A 1 99 ? 10.467 -6.368 -1.358 1.00 93.50 99 LEU A CA 1
ATOM 788 C C . LEU A 1 99 ? 9.684 -5.821 -0.155 1.00 93.50 99 LEU A C 1
ATOM 790 O O . LEU A 1 99 ? 8.717 -5.089 -0.348 1.00 93.50 99 LEU A O 1
ATOM 794 N N . LEU A 1 100 ? 10.049 -6.198 1.073 1.00 94.12 100 LEU A N 1
ATOM 795 C CA . LEU A 1 100 ? 9.355 -5.719 2.270 1.00 94.12 100 LEU A CA 1
ATOM 796 C C . LEU A 1 100 ? 9.577 -4.226 2.508 1.00 94.12 100 LEU A C 1
ATOM 798 O O . LEU A 1 100 ? 8.628 -3.536 2.866 1.00 94.12 100 LEU A O 1
ATOM 802 N N . GLU A 1 101 ? 10.789 -3.729 2.278 1.00 94.56 101 GLU A N 1
ATOM 803 C CA . GLU A 1 101 ? 11.098 -2.299 2.362 1.00 94.56 101 GLU A CA 1
ATOM 804 C C . GLU A 1 101 ? 10.299 -1.508 1.324 1.00 94.56 101 GLU A C 1
ATOM 806 O O . GLU A 1 101 ? 9.708 -0.471 1.630 1.00 94.56 101 GLU A O 1
ATOM 811 N N . TYR A 1 102 ? 10.205 -2.026 0.097 1.00 93.75 102 TYR A N 1
ATOM 812 C CA . TYR A 1 102 ? 9.331 -1.445 -0.915 1.00 93.75 102 TYR A CA 1
ATOM 813 C C . TYR A 1 102 ? 7.855 -1.480 -0.490 1.00 93.75 102 TYR A C 1
ATOM 815 O O . TYR A 1 102 ? 7.122 -0.510 -0.704 1.00 93.75 102 TYR A O 1
ATOM 823 N N . GLU A 1 103 ? 7.404 -2.577 0.130 1.00 92.69 103 GLU A N 1
ATOM 824 C CA . GLU A 1 103 ? 6.031 -2.701 0.616 1.00 92.69 103 GLU A CA 1
ATOM 825 C C . GLU A 1 103 ? 5.694 -1.668 1.695 1.00 92.69 103 GLU A C 1
ATOM 827 O O . GLU A 1 103 ? 4.623 -1.053 1.611 1.00 92.69 103 GLU A O 1
ATOM 832 N N . GLU A 1 104 ? 6.602 -1.476 2.653 1.00 94.44 104 GLU A N 1
ATOM 833 C CA . GLU A 1 104 ? 6.515 -0.478 3.721 1.00 94.44 104 GLU A CA 1
ATOM 834 C C . GLU A 1 104 ? 6.487 0.940 3.146 1.00 94.44 104 GLU A C 1
ATOM 836 O O . GLU A 1 104 ? 5.626 1.741 3.511 1.00 94.44 104 GLU A O 1
ATOM 841 N N . ALA A 1 105 ? 7.359 1.246 2.183 1.00 95.56 105 ALA A N 1
ATOM 842 C CA . ALA A 1 105 ? 7.384 2.559 1.548 1.00 95.56 105 ALA A CA 1
ATOM 843 C C . ALA A 1 105 ? 6.051 2.892 0.851 1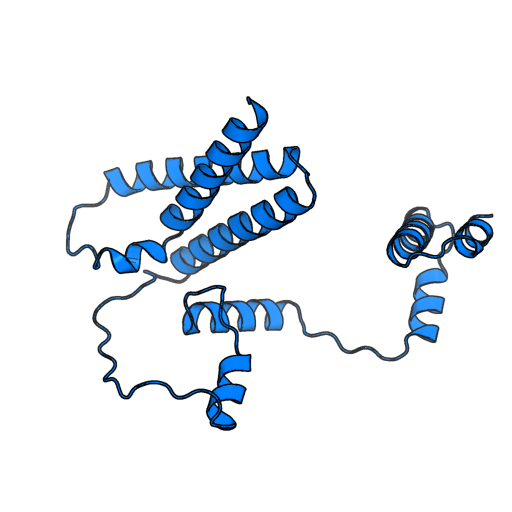.00 95.56 105 ALA A C 1
ATOM 845 O O . ALA A 1 105 ? 5.559 4.019 0.955 1.00 95.56 105 ALA A O 1
ATOM 846 N N . ILE A 1 106 ? 5.430 1.915 0.174 1.00 93.00 106 ILE A N 1
ATOM 847 C CA . ILE A 1 106 ? 4.090 2.094 -0.413 1.00 93.00 106 ILE A CA 1
ATOM 848 C C . ILE A 1 106 ? 3.041 2.333 0.674 1.00 93.00 106 ILE A C 1
ATOM 850 O O . ILE A 1 106 ? 2.168 3.180 0.490 1.00 93.00 106 ILE A O 1
ATOM 854 N N . GLU A 1 107 ? 3.095 1.592 1.783 1.00 93.00 107 GLU A N 1
ATOM 855 C CA . GLU A 1 107 ? 2.161 1.783 2.897 1.00 93.00 107 GLU A CA 1
ATOM 856 C C . GLU A 1 107 ? 2.276 3.199 3.473 1.00 93.00 107 GLU A C 1
ATOM 858 O O . GLU A 1 107 ? 1.258 3.866 3.636 1.00 93.00 107 GLU A O 1
ATOM 863 N N . VAL A 1 108 ? 3.495 3.712 3.671 1.00 96.69 108 VAL A N 1
ATOM 864 C CA . VAL 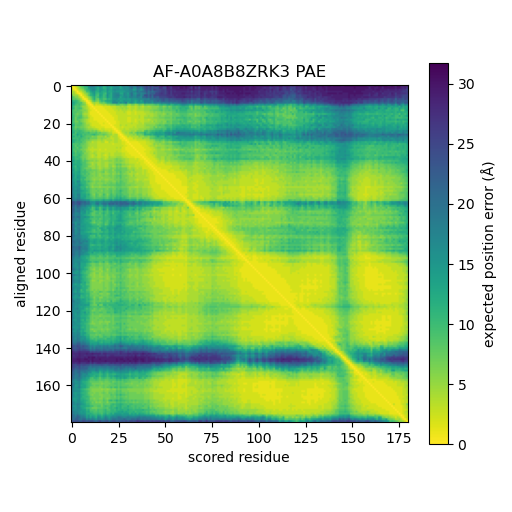A 1 108 ? 3.720 5.101 4.105 1.00 96.69 108 VAL A CA 1
ATOM 865 C C . VAL A 1 108 ? 3.121 6.104 3.115 1.00 96.69 108 VAL A C 1
ATOM 867 O O . VAL A 1 108 ? 2.476 7.063 3.540 1.00 96.69 108 VAL A O 1
ATOM 870 N N . ALA A 1 109 ? 3.291 5.885 1.808 1.00 95.06 109 ALA A N 1
ATOM 871 C CA . ALA A 1 109 ? 2.707 6.755 0.787 1.00 95.06 109 ALA A CA 1
ATOM 872 C C . ALA A 1 109 ? 1.170 6.758 0.841 1.00 95.06 109 ALA A C 1
ATOM 874 O O . ALA A 1 109 ? 0.562 7.825 0.882 1.00 95.06 109 ALA A O 1
ATOM 875 N N . GLN A 1 110 ? 0.550 5.579 0.924 1.00 93.25 110 GLN A N 1
ATOM 876 C CA . GLN A 1 110 ? -0.904 5.454 1.023 1.00 93.25 110 GLN A CA 1
ATOM 877 C C . GLN A 1 110 ? -1.445 6.096 2.309 1.00 93.25 110 GLN A C 1
ATOM 879 O O . GLN A 1 110 ? 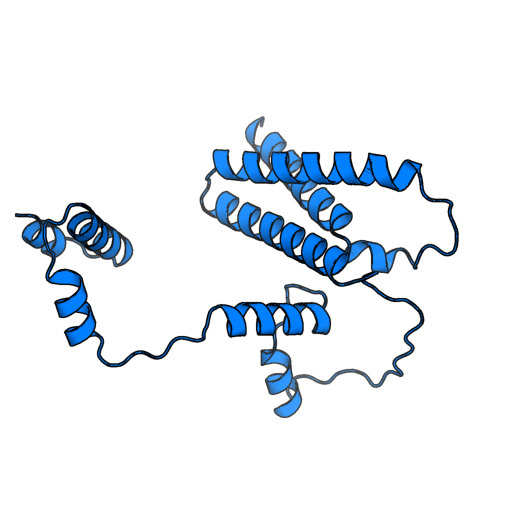-2.434 6.825 2.284 1.00 93.25 110 GLN A O 1
ATOM 884 N N . VAL A 1 111 ? -0.780 5.854 3.437 1.00 94.69 111 VAL A N 1
ATOM 885 C CA . VAL A 1 111 ? -1.152 6.429 4.733 1.00 94.69 111 VAL A CA 1
ATOM 886 C C . VAL A 1 111 ? -1.046 7.957 4.704 1.00 94.69 111 VAL A C 1
ATOM 888 O O . VAL A 1 111 ? -1.894 8.646 5.275 1.00 94.69 111 VAL A O 1
ATOM 891 N N . MET A 1 112 ? -0.044 8.511 4.015 1.00 96.31 112 MET A N 1
ATOM 892 C CA . MET A 1 112 ? 0.058 9.956 3.818 1.00 96.31 112 MET A CA 1
ATOM 893 C C . MET A 1 112 ? -1.140 10.507 3.034 1.00 96.31 112 MET A C 1
ATOM 895 O O . MET A 1 112 ? -1.701 11.516 3.465 1.00 96.31 112 MET A O 1
ATOM 899 N N . ASP A 1 113 ? -1.555 9.853 1.945 1.00 95.19 113 ASP A N 1
ATOM 900 C CA . ASP A 1 113 ? -2.735 10.251 1.160 1.00 95.19 113 ASP A CA 1
ATOM 901 C C . ASP A 1 113 ? -4.012 10.238 2.021 1.00 95.19 113 ASP A C 1
ATOM 903 O O . ASP A 1 113 ? -4.750 11.225 2.064 1.00 95.19 113 ASP A O 1
ATOM 907 N N . GLU A 1 114 ? -4.226 9.176 2.805 1.00 95.25 114 GLU A N 1
ATOM 908 C CA . GLU A 1 114 ? -5.371 9.067 3.723 1.00 95.25 114 GLU A CA 1
ATOM 909 C C . GLU A 1 114 ? -5.387 10.197 4.770 1.00 95.25 114 GLU A C 1
ATOM 911 O O . GLU A 1 114 ? -6.443 10.754 5.099 1.00 95.25 114 GLU A O 1
ATOM 916 N N . TYR A 1 115 ? -4.219 10.576 5.298 1.00 95.50 115 TYR A N 1
ATOM 917 C CA . TYR A 1 115 ? -4.121 11.673 6.260 1.00 95.50 115 TYR A CA 1
ATOM 918 C C . TYR A 1 115 ? -4.229 13.058 5.631 1.00 95.50 115 TYR A C 1
ATOM 920 O O . TYR A 1 115 ? -4.710 13.977 6.304 1.00 95.50 115 TYR A O 1
ATOM 928 N N . LEU A 1 116 ? -3.839 13.221 4.368 1.00 94.44 116 LEU A N 1
ATOM 929 C CA . LEU A 1 116 ? -4.103 14.443 3.614 1.00 94.44 116 LEU A CA 1
ATOM 930 C C . LEU A 1 116 ? -5.606 14.638 3.412 1.00 94.44 116 LEU A C 1
ATOM 932 O O . LEU A 1 116 ? -6.116 15.717 3.724 1.00 94.44 116 LEU A O 1
ATOM 936 N N . ASP A 1 117 ? -6.322 13.587 3.016 1.00 92.88 117 ASP A N 1
ATOM 937 C CA . ASP A 1 117 ? -7.783 13.609 2.871 1.00 92.88 117 ASP A CA 1
ATOM 938 C C . ASP A 1 117 ? -8.492 13.902 4.202 1.00 92.88 117 ASP A C 1
ATOM 940 O O . ASP A 1 117 ? -9.486 14.635 4.256 1.00 92.88 117 ASP A O 1
ATOM 944 N N . ALA A 1 118 ? -7.955 13.379 5.308 1.00 92.50 118 ALA A N 1
ATOM 945 C CA . ALA A 1 118 ? -8.446 13.655 6.657 1.00 92.50 118 ALA A CA 1
ATOM 946 C C . ALA A 1 118 ? -7.984 15.013 7.229 1.00 92.50 118 ALA A C 1
ATOM 948 O O . ALA A 1 118 ? -8.365 15.359 8.352 1.00 92.50 118 ALA A O 1
ATOM 949 N N . ASN A 1 119 ? -7.160 15.776 6.498 1.00 90.25 119 ASN A N 1
ATOM 950 C CA . ASN A 1 119 ? -6.509 17.013 6.947 1.00 90.25 119 ASN A CA 1
ATOM 951 C C . ASN A 1 119 ? -5.740 16.852 8.283 1.00 90.25 119 ASN A C 1
ATOM 953 O O . ASN A 1 119 ? -5.654 17.782 9.094 1.00 90.25 119 ASN A O 1
ATOM 957 N N . ASN A 1 120 ? -5.187 15.660 8.532 1.00 92.81 120 ASN A N 1
ATOM 958 C CA . ASN A 1 120 ? -4.439 15.323 9.740 1.00 92.81 120 ASN A CA 1
ATOM 959 C C . ASN A 1 120 ? -2.937 15.543 9.535 1.00 92.81 120 ASN A C 1
ATOM 961 O O . ASN A 1 120 ? -2.163 14.647 9.205 1.00 92.81 120 ASN A O 1
ATOM 965 N N . MET A 1 121 ? -2.530 16.780 9.762 1.00 92.94 121 MET A N 1
ATOM 966 C CA . MET A 1 121 ? -1.216 17.268 9.363 1.00 92.94 121 MET A CA 1
ATOM 967 C C . MET A 1 121 ? -0.074 16.761 10.237 1.00 92.94 121 MET A C 1
ATOM 969 O O . MET A 1 121 ? 1.035 16.609 9.736 1.00 92.94 121 MET A O 1
ATOM 973 N N . ASP A 1 122 ? -0.346 16.441 11.500 1.00 94.50 122 ASP A N 1
ATOM 974 C CA . ASP A 1 122 ? 0.651 15.849 12.394 1.00 94.50 122 ASP A CA 1
ATOM 975 C C . ASP A 1 122 ? 1.091 14.473 11.882 1.00 94.50 122 ASP A C 1
ATOM 977 O O . ASP A 1 122 ? 2.270 14.125 11.934 1.00 94.50 122 ASP A O 1
ATOM 981 N N . MET A 1 123 ? 0.152 13.696 11.337 1.00 95.12 123 MET A N 1
ATOM 982 C CA . MET A 1 123 ? 0.457 12.387 10.768 1.00 95.12 123 MET A CA 1
ATOM 983 C C . MET A 1 123 ? 1.123 12.484 9.393 1.00 95.12 123 MET A C 1
ATOM 985 O O . MET A 1 123 ? 2.015 11.691 9.100 1.00 95.12 123 MET A O 1
ATOM 989 N N . VAL A 1 124 ? 0.767 13.489 8.586 1.00 95.69 124 VAL A N 1
ATOM 990 C CA . VAL A 1 124 ? 1.478 13.790 7.332 1.00 95.69 124 VAL A CA 1
ATOM 991 C C . VAL A 1 124 ? 2.954 14.094 7.609 1.00 95.69 124 VAL A C 1
ATOM 993 O O . VAL A 1 124 ? 3.823 13.541 6.941 1.00 95.69 124 VAL A O 1
ATOM 996 N N . ILE A 1 125 ? 3.252 14.904 8.633 1.00 95.50 125 ILE A N 1
ATOM 997 C CA . ILE A 1 125 ? 4.634 15.206 9.043 1.00 95.50 125 ILE A CA 1
ATOM 998 C C . ILE A 1 125 ? 5.375 13.928 9.448 1.00 95.50 125 ILE A C 1
ATOM 1000 O O . ILE A 1 125 ? 6.495 13.711 9.001 1.00 95.50 125 ILE A O 1
ATOM 1004 N N . ARG A 1 126 ? 4.733 13.022 10.196 1.00 96.69 126 ARG A N 1
ATOM 1005 C CA . ARG A 1 126 ? 5.351 11.731 10.546 1.00 96.69 126 ARG A CA 1
ATOM 1006 C C . ARG A 1 126 ? 5.702 10.884 9.325 1.00 96.69 126 ARG A C 1
ATOM 1008 O O . ARG A 1 126 ? 6.747 10.245 9.328 1.00 96.69 126 ARG A O 1
ATOM 1015 N N . CYS A 1 127 ? 4.860 10.875 8.291 1.00 97.38 127 CYS A N 1
ATOM 1016 C CA . CYS A 1 127 ? 5.155 10.148 7.052 1.00 97.38 127 CYS A CA 1
ATOM 1017 C C . CYS A 1 127 ? 6.395 10.725 6.351 1.00 97.38 127 CYS A C 1
ATOM 1019 O O . CYS A 1 127 ? 7.226 9.973 5.840 1.00 97.38 127 CYS A O 1
ATOM 1021 N N . ILE A 1 128 ? 6.546 12.053 6.375 1.00 96.81 128 ILE A N 1
ATOM 1022 C CA . ILE A 1 128 ? 7.720 12.760 5.846 1.00 96.81 128 ILE A CA 1
ATOM 1023 C C . ILE A 1 128 ? 8.971 12.396 6.657 1.00 96.81 128 ILE A C 1
ATOM 1025 O O . ILE A 1 128 ? 9.968 11.999 6.062 1.00 96.81 128 ILE A O 1
ATOM 1029 N N . ASP A 1 129 ? 8.909 12.456 7.990 1.00 96.81 129 ASP A N 1
ATOM 1030 C CA . ASP A 1 129 ? 10.049 12.160 8.872 1.00 96.81 129 ASP A CA 1
ATOM 1031 C C . ASP A 1 129 ? 10.548 10.713 8.716 1.00 96.81 129 ASP A C 1
ATOM 1033 O O . ASP A 1 129 ? 11.756 10.460 8.651 1.00 96.81 129 ASP A O 1
ATOM 1037 N N . VAL A 1 130 ? 9.617 9.754 8.626 1.00 96.88 130 VAL A N 1
ATOM 1038 C CA . VAL A 1 130 ? 9.933 8.344 8.348 1.00 96.88 130 VAL A CA 1
ATOM 1039 C C . VAL A 1 130 ? 10.646 8.236 7.000 1.00 96.88 130 VAL A C 1
ATOM 1041 O O . VAL A 1 130 ? 11.738 7.678 6.923 1.00 96.88 130 VAL A O 1
ATOM 1044 N N . SER A 1 131 ? 10.080 8.839 5.954 1.00 97.06 131 SER A N 1
ATOM 1045 C CA . SER A 1 131 ? 10.638 8.785 4.597 1.00 97.06 131 SER A CA 1
ATOM 1046 C C . SER A 1 131 ? 12.036 9.400 4.498 1.00 97.06 131 SER A C 1
ATOM 1048 O O . SER A 1 131 ? 12.913 8.824 3.856 1.00 97.06 131 SER A O 1
ATOM 1050 N N . ASP A 1 132 ? 12.266 10.544 5.149 1.00 96.25 132 ASP A N 1
ATOM 1051 C CA . ASP A 1 132 ? 13.578 11.202 5.196 1.00 96.25 132 ASP A CA 1
ATOM 1052 C C . ASP A 1 132 ? 14.615 10.313 5.893 1.00 96.25 132 ASP A C 1
ATOM 1054 O O . ASP A 1 132 ? 15.711 10.102 5.373 1.00 96.25 132 ASP A O 1
ATOM 1058 N N . SER A 1 133 ? 14.234 9.696 7.016 1.00 95.50 133 SER A N 1
ATOM 1059 C CA . SER A 1 133 ? 15.103 8.777 7.760 1.00 95.50 133 SER A CA 1
ATOM 1060 C C . SER A 1 133 ? 15.540 7.577 6.908 1.00 95.50 133 SER A C 1
ATOM 1062 O O . SER A 1 133 ? 16.723 7.224 6.904 1.00 95.50 133 SER A O 1
ATOM 1064 N N . HIS A 1 134 ? 14.618 6.975 6.146 1.00 94.12 134 HIS A N 1
ATOM 1065 C CA . HIS A 1 134 ? 14.933 5.849 5.257 1.00 94.12 134 HIS A CA 1
ATOM 1066 C C . HIS A 1 134 ? 15.837 6.255 4.084 1.00 94.12 134 HIS A C 1
ATOM 1068 O O . HIS A 1 134 ? 16.778 5.529 3.766 1.00 94.12 134 HIS A O 1
ATOM 1074 N N . ILE A 1 135 ? 15.614 7.421 3.467 1.00 92.12 135 ILE A N 1
ATOM 1075 C CA . ILE A 1 135 ? 16.481 7.907 2.378 1.00 92.12 135 ILE A CA 1
ATOM 1076 C C . ILE A 1 135 ? 17.889 8.228 2.888 1.00 92.12 135 ILE A C 1
ATOM 1078 O O . ILE A 1 135 ? 18.878 7.908 2.227 1.00 92.12 135 ILE A O 1
ATOM 1082 N N . GLN A 1 136 ? 18.009 8.840 4.067 1.00 91.50 136 GLN A N 1
ATOM 1083 C CA . GLN A 1 136 ? 19.319 9.098 4.667 1.00 91.50 136 GLN A CA 1
ATOM 1084 C C . GLN A 1 136 ? 20.076 7.795 4.940 1.00 91.50 136 GLN A C 1
ATOM 1086 O O . GLN A 1 136 ? 21.275 7.720 4.660 1.00 91.50 136 GLN A O 1
ATOM 1091 N N . ALA A 1 137 ? 19.382 6.762 5.426 1.00 88.31 137 ALA A N 1
ATOM 1092 C CA . ALA A 1 137 ? 19.968 5.442 5.627 1.00 88.31 137 ALA A CA 1
ATOM 1093 C C . ALA A 1 137 ? 20.437 4.813 4.301 1.00 88.31 137 ALA A C 1
ATOM 1095 O O . ALA A 1 137 ? 21.592 4.392 4.213 1.00 88.31 137 ALA A O 1
ATOM 1096 N N . SER A 1 138 ? 19.607 4.834 3.249 1.00 84.44 138 SER A N 1
ATOM 1097 C CA . SER A 1 138 ? 19.961 4.223 1.957 1.00 84.44 138 SER A CA 1
ATOM 1098 C C . SER A 1 138 ? 21.169 4.904 1.295 1.00 84.44 138 SER A C 1
ATOM 1100 O O . SER A 1 138 ? 22.065 4.236 0.785 1.00 84.44 138 SER A O 1
ATOM 1102 N N . LEU A 1 139 ? 21.273 6.238 1.379 1.00 81.62 139 LEU A N 1
ATOM 1103 C CA . LEU A 1 139 ? 22.423 6.991 0.850 1.00 81.62 139 LEU A CA 1
ATOM 1104 C C . LEU A 1 139 ? 23.754 6.609 1.530 1.00 81.62 139 LEU A C 1
ATOM 1106 O O . LEU A 1 139 ? 24.818 6.619 0.895 1.00 81.62 139 LEU A O 1
ATOM 1110 N N . MET A 1 140 ? 23.715 6.266 2.822 1.00 76.69 140 MET A N 1
ATOM 1111 C CA . MET A 1 140 ? 24.900 5.817 3.561 1.00 76.69 140 MET A CA 1
ATOM 1112 C C . MET A 1 140 ? 25.370 4.418 3.143 1.00 76.69 140 MET A C 1
ATOM 1114 O O . MET A 1 140 ? 26.566 4.119 3.254 1.00 76.69 140 MET A O 1
ATOM 1118 N N . GLU A 1 141 ? 24.457 3.575 2.662 1.00 71.69 141 GLU A N 1
ATOM 1119 C CA . GLU A 1 141 ? 24.744 2.223 2.177 1.00 71.69 141 GLU A CA 1
ATOM 1120 C C . GLU A 1 141 ? 25.248 2.230 0.728 1.00 71.69 141 GLU A C 1
ATOM 1122 O O . GLU A 1 141 ? 26.273 1.605 0.438 1.00 71.69 141 GLU A O 1
ATOM 1127 N N . ASP A 1 142 ? 24.633 3.032 -0.147 1.00 63.44 142 ASP A N 1
ATOM 1128 C CA . ASP A 1 142 ? 25.009 3.150 -1.565 1.00 63.44 142 ASP A CA 1
ATOM 1129 C C . ASP A 1 142 ? 26.445 3.646 -1.766 1.00 63.44 142 ASP A C 1
ATOM 1131 O O . ASP A 1 142 ? 27.152 3.185 -2.663 1.00 63.44 142 ASP A O 1
ATOM 1135 N N . THR A 1 143 ? 26.937 4.508 -0.870 1.00 59.84 143 THR A N 1
ATOM 1136 C CA . THR A 1 143 ? 28.324 5.014 -0.898 1.00 59.84 143 THR A CA 1
ATOM 1137 C C . THR A 1 143 ? 29.370 3.886 -0.764 1.00 59.84 143 THR A C 1
ATOM 1139 O O . THR A 1 143 ? 30.556 4.097 -1.026 1.00 59.84 143 THR A O 1
ATOM 1142 N N . ARG A 1 144 ? 28.960 2.671 -0.366 1.00 51.38 144 ARG A N 1
ATOM 1143 C CA . ARG A 1 144 ? 29.844 1.511 -0.158 1.00 51.38 144 ARG A CA 1
ATOM 1144 C C . ARG A 1 144 ? 29.797 0.471 -1.280 1.00 51.38 144 ARG A C 1
ATOM 1146 O O . ARG A 1 144 ? 30.611 -0.453 -1.244 1.00 51.38 144 ARG A O 1
ATOM 1153 N N . SER A 1 145 ? 28.896 0.594 -2.257 1.00 55.56 145 SER A N 1
ATOM 1154 C CA . SER A 1 145 ? 28.729 -0.402 -3.324 1.00 55.56 145 SER A CA 1
ATOM 1155 C C . SER A 1 145 ? 29.314 0.082 -4.660 1.00 55.56 145 SER A C 1
ATOM 1157 O O . SER A 1 145 ? 29.087 1.200 -5.116 1.00 55.56 145 SER A O 1
ATOM 1159 N N . SER A 1 146 ? 30.163 -0.744 -5.277 1.00 50.72 146 SER A N 1
ATOM 1160 C CA . SER A 1 146 ? 30.798 -0.450 -6.565 1.00 50.72 146 SER A CA 1
ATOM 1161 C C . SER A 1 146 ? 29.837 -0.712 -7.724 1.00 50.72 146 SER A C 1
ATOM 1163 O O . SER A 1 146 ? 29.286 -1.804 -7.825 1.00 50.72 146 SER A O 1
ATOM 1165 N N . ILE A 1 147 ? 29.724 0.271 -8.620 1.00 54.81 147 ILE A N 1
ATOM 1166 C CA . ILE A 1 147 ? 28.926 0.274 -9.852 1.00 54.81 147 ILE A CA 1
ATOM 1167 C C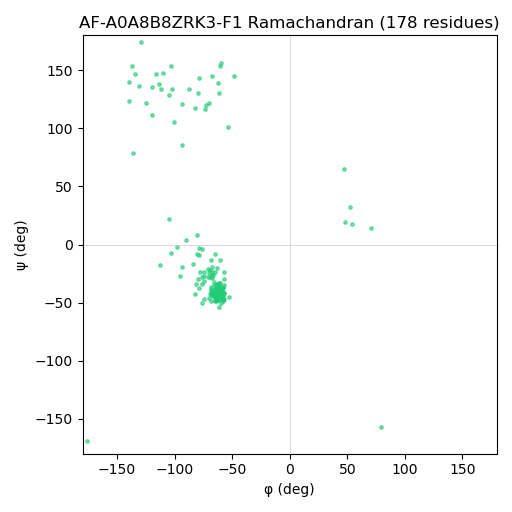 . ILE A 1 147 ? 29.279 -0.945 -10.720 1.00 54.81 147 ILE A C 1
ATOM 1169 O O . ILE A 1 147 ? 30.293 -0.937 -11.419 1.00 54.81 147 ILE A O 1
ATOM 1173 N N . LEU A 1 148 ? 28.448 -1.985 -10.706 1.00 51.16 148 LEU A N 1
ATOM 1174 C CA . LEU A 1 148 ? 28.456 -3.011 -11.745 1.00 51.16 148 LEU A CA 1
ATOM 1175 C C . LEU A 1 148 ? 27.009 -3.397 -12.068 1.00 51.16 148 LEU A C 1
ATOM 1177 O O . LEU A 1 148 ? 26.254 -3.748 -11.169 1.00 51.16 148 LEU A O 1
ATOM 1181 N N . ASP A 1 149 ? 26.648 -3.274 -13.348 1.00 60.28 149 ASP A N 1
ATOM 1182 C CA . ASP A 1 149 ? 25.348 -3.609 -13.946 1.00 60.28 149 ASP A CA 1
ATOM 1183 C C . ASP A 1 149 ? 24.115 -3.089 -13.188 1.00 60.28 149 ASP A C 1
ATOM 1185 O O . ASP A 1 149 ? 23.265 -3.848 -12.723 1.00 60.28 149 ASP A O 1
ATOM 1189 N N . SER A 1 150 ? 23.978 -1.759 -13.121 1.00 66.75 150 SER A N 1
ATOM 1190 C CA . SER A 1 150 ? 22.729 -1.145 -12.667 1.00 66.75 150 SER A CA 1
ATOM 1191 C C . SER A 1 150 ? 21.583 -1.528 -13.617 1.00 66.75 150 SER A C 1
ATOM 1193 O O . SER A 1 150 ? 21.736 -1.351 -14.834 1.00 66.75 150 SER A O 1
ATOM 1195 N N . PRO A 1 151 ? 20.433 -1.999 -13.106 1.00 73.88 151 PRO A N 1
ATOM 1196 C CA . PRO A 1 151 ? 19.275 -2.280 -13.941 1.00 73.88 151 PRO A CA 1
ATOM 1197 C C . PRO A 1 151 ? 18.812 -1.009 -14.678 1.00 73.88 151 PRO A C 1
ATOM 1199 O O . PRO A 1 151 ? 19.084 0.110 -14.229 1.00 73.88 151 PRO A O 1
ATOM 1202 N N . PRO A 1 152 ? 18.105 -1.151 -15.815 1.00 79.56 152 PRO A N 1
ATOM 1203 C CA . PRO A 1 152 ? 17.513 -0.019 -16.518 1.00 79.56 152 PRO A CA 1
ATOM 1204 C C . PRO A 1 152 ? 16.725 0.907 -15.583 1.00 79.56 152 PRO A C 1
ATOM 1206 O O . PRO A 1 152 ? 16.030 0.443 -14.682 1.00 79.56 152 PRO A O 1
ATOM 1209 N N . THR A 1 153 ? 16.759 2.215 -15.845 1.00 80.94 153 THR A N 1
ATOM 1210 C CA . THR A 1 153 ? 16.159 3.243 -14.973 1.00 80.94 153 THR A CA 1
ATOM 1211 C C . THR A 1 153 ? 14.669 3.051 -14.711 1.00 80.94 153 THR A C 1
ATOM 1213 O O . THR A 1 153 ? 14.175 3.498 -13.687 1.00 80.94 153 THR A O 1
ATOM 1216 N N . PHE A 1 154 ? 13.929 2.355 -15.578 1.00 83.00 154 PHE A N 1
ATOM 1217 C CA . PHE A 1 154 ? 12.520 2.074 -15.308 1.00 83.00 154 PHE A CA 1
ATOM 1218 C C . PHE A 1 154 ? 12.319 1.137 -14.105 1.00 83.00 154 PHE A C 1
ATOM 1220 O O . PHE A 1 154 ? 11.287 1.227 -13.451 1.00 83.00 154 PHE A O 1
ATOM 1227 N N . PHE A 1 155 ? 13.287 0.279 -13.761 1.00 83.81 155 PHE A N 1
ATOM 1228 C CA . PHE A 1 155 ? 13.196 -0.568 -12.568 1.00 83.81 155 PHE A CA 1
ATOM 1229 C C . PHE A 1 155 ? 13.313 0.233 -11.271 1.00 83.81 155 PHE A C 1
ATOM 1231 O O . PHE A 1 155 ? 12.765 -0.187 -10.256 1.00 83.81 155 PHE A O 1
ATOM 1238 N N . SER A 1 156 ? 13.956 1.408 -11.299 1.00 85.19 156 SER A N 1
ATOM 1239 C CA . SER A 1 156 ? 14.114 2.230 -10.096 1.00 85.19 156 SER A CA 1
ATOM 1240 C C . SER A 1 156 ? 12.773 2.703 -9.547 1.00 85.19 156 SER A C 1
ATOM 1242 O O . SER A 1 156 ? 12.693 3.041 -8.376 1.00 85.19 156 SER A O 1
ATOM 1244 N N . CYS A 1 157 ? 11.707 2.713 -10.359 1.00 88.12 157 CYS A N 1
ATOM 1245 C CA . CYS A 1 157 ? 10.383 3.088 -9.874 1.00 88.12 157 CYS A CA 1
ATOM 1246 C C . CYS A 1 157 ? 9.765 2.074 -8.894 1.00 88.12 157 CYS A C 1
ATOM 1248 O O . CYS A 1 157 ? 8.795 2.408 -8.209 1.00 88.12 157 CYS A O 1
ATOM 1250 N N . PHE A 1 158 ? 10.349 0.876 -8.804 1.00 90.62 158 PHE A N 1
ATOM 1251 C CA . PHE A 1 158 ? 9.936 -0.211 -7.921 1.00 90.62 158 PHE A CA 1
ATOM 1252 C C . PHE A 1 158 ? 10.872 -0.382 -6.712 1.00 90.62 158 PHE A C 1
ATOM 1254 O O . PHE A 1 158 ? 10.912 -1.459 -6.131 1.00 90.62 158 PHE A O 1
ATOM 1261 N N . SER A 1 159 ? 11.629 0.654 -6.331 1.00 91.94 159 SER A N 1
ATOM 1262 C CA . SER A 1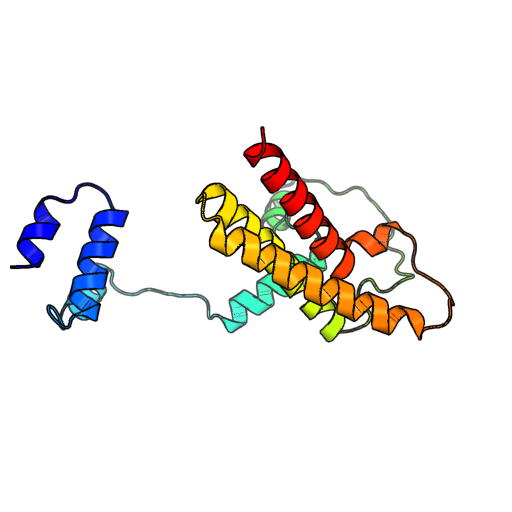 159 ? 12.459 0.648 -5.118 1.00 91.94 159 SER A CA 1
ATOM 1263 C C . SER A 1 159 ? 11.830 1.450 -3.978 1.00 91.94 159 SER A C 1
ATOM 1265 O O . SER A 1 159 ? 11.073 2.401 -4.208 1.00 91.94 159 SER A O 1
ATOM 1267 N N . ALA A 1 160 ? 12.169 1.095 -2.735 1.00 94.19 160 ALA A N 1
ATOM 1268 C CA . ALA A 1 160 ? 11.716 1.815 -1.545 1.00 94.19 160 ALA A CA 1
ATOM 1269 C C . ALA A 1 160 ? 12.131 3.297 -1.589 1.00 94.19 160 ALA A C 1
ATOM 1271 O O . ALA A 1 160 ? 11.294 4.186 -1.426 1.00 94.19 160 ALA A O 1
ATOM 1272 N N . SER A 1 161 ? 13.397 3.579 -1.920 1.00 93.56 161 SER A N 1
ATOM 1273 C CA . SER A 1 161 ? 13.929 4.947 -2.020 1.00 93.56 161 SER A CA 1
ATOM 1274 C C . SER A 1 161 ? 13.163 5.807 -3.025 1.00 93.56 161 SER A C 1
ATOM 1276 O O . SER A 1 161 ? 12.931 6.991 -2.776 1.00 93.56 161 SER A O 1
ATOM 1278 N N . TRP A 1 162 ? 12.726 5.233 -4.151 1.00 93.12 162 TRP A N 1
ATOM 1279 C CA . TRP A 1 162 ? 11.908 5.964 -5.115 1.00 93.12 162 TRP A CA 1
ATOM 1280 C C . TRP A 1 162 ? 10.545 6.337 -4.539 1.00 93.12 162 TRP A C 1
ATOM 1282 O O . TRP A 1 162 ? 10.108 7.481 -4.689 1.00 93.12 162 TRP A O 1
ATOM 1292 N N . VAL A 1 163 ? 9.882 5.406 -3.851 1.00 94.88 163 VAL A N 1
ATOM 1293 C CA . VAL A 1 163 ? 8.582 5.674 -3.225 1.00 94.88 163 VAL A CA 1
ATOM 1294 C C . VAL A 1 163 ? 8.725 6.725 -2.126 1.00 94.88 163 VAL A C 1
ATOM 1296 O O . VAL A 1 163 ? 8.018 7.730 -2.173 1.00 94.88 163 VAL A O 1
ATOM 1299 N N . TYR A 1 164 ? 9.698 6.589 -1.223 1.00 96.88 164 TYR A N 1
ATOM 1300 C CA . TYR A 1 164 ? 9.968 7.606 -0.203 1.00 96.88 164 TYR A CA 1
ATOM 1301 C C . TYR A 1 164 ? 10.285 8.979 -0.812 1.00 96.88 164 TYR A C 1
ATOM 1303 O O . TYR A 1 164 ? 9.815 9.999 -0.308 1.00 96.88 164 TYR A O 1
ATOM 1311 N N . SER A 1 165 ? 10.997 9.039 -1.946 1.00 95.75 165 SER A N 1
ATOM 1312 C CA . SER A 1 165 ? 11.261 10.319 -2.619 1.00 95.75 165 SER A CA 1
ATOM 1313 C C . SER A 1 165 ? 9.974 11.002 -3.104 1.00 95.75 165 SER A C 1
ATOM 1315 O O . SER A 1 165 ? 9.859 12.231 -3.042 1.00 95.75 165 SER A O 1
ATOM 1317 N N . LYS A 1 166 ? 8.966 10.220 -3.519 1.00 95.25 166 LYS A N 1
ATOM 1318 C CA . LYS A 1 166 ? 7.635 10.742 -3.862 1.00 95.25 166 LYS A CA 1
ATOM 1319 C C . LYS A 1 166 ? 6.898 11.257 -2.630 1.00 95.25 166 LYS A C 1
ATOM 1321 O O . LYS A 1 166 ? 6.321 12.338 -2.711 1.00 95.25 166 LYS A O 1
ATOM 1326 N N . VAL A 1 167 ? 6.965 10.539 -1.506 1.00 97.06 167 VAL A N 1
ATOM 1327 C CA . VAL A 1 167 ? 6.376 10.974 -0.224 1.00 97.06 167 VAL A CA 1
ATOM 1328 C C . VAL A 1 167 ? 6.955 12.327 0.197 1.00 97.06 167 VAL A C 1
ATOM 1330 O O . VAL A 1 167 ? 6.207 13.265 0.471 1.00 97.06 167 VAL A O 1
ATOM 1333 N N . LEU A 1 168 ? 8.281 12.487 0.150 1.00 97.12 168 LEU A N 1
ATOM 1334 C CA . LEU A 1 168 ? 8.928 13.769 0.449 1.00 97.12 168 LEU A CA 1
ATOM 1335 C C . LEU A 1 168 ? 8.522 14.878 -0.530 1.00 97.12 168 LEU A C 1
ATOM 1337 O O . LEU A 1 168 ? 8.244 16.001 -0.111 1.00 97.12 168 LEU A O 1
ATOM 1341 N N . THR A 1 169 ? 8.446 14.570 -1.827 1.00 96.62 169 THR A N 1
ATOM 1342 C CA . THR A 1 169 ? 8.024 15.535 -2.859 1.00 96.62 169 THR A CA 1
ATOM 1343 C C . THR A 1 169 ? 6.591 16.025 -2.624 1.00 96.62 169 THR A C 1
ATOM 1345 O O . THR A 1 169 ? 6.306 17.225 -2.732 1.00 96.62 169 THR A O 1
ATOM 1348 N N . LEU A 1 170 ? 5.686 15.115 -2.256 1.00 96.06 170 LEU A N 1
ATOM 1349 C CA . LEU A 1 170 ? 4.329 15.462 -1.846 1.00 96.06 170 LEU A CA 1
ATOM 1350 C C . LEU A 1 170 ? 4.349 16.318 -0.575 1.00 96.06 170 LEU A C 1
ATOM 1352 O O . LEU A 1 170 ? 3.658 17.334 -0.509 1.00 96.06 170 LEU A O 1
ATOM 1356 N N . GLY A 1 171 ? 5.199 15.973 0.393 1.00 94.69 171 GLY A N 1
ATOM 1357 C CA . GLY A 1 171 ? 5.374 16.730 1.631 1.00 94.69 171 GLY A CA 1
ATOM 1358 C C . GLY A 1 171 ? 5.757 18.186 1.378 1.00 94.69 171 GLY A C 1
ATOM 1359 O O . GLY A 1 171 ? 5.122 19.094 1.915 1.00 94.69 171 GLY A O 1
ATOM 1360 N N . ILE A 1 172 ? 6.728 18.420 0.491 1.00 94.19 172 ILE A N 1
ATOM 1361 C CA . ILE A 1 172 ? 7.129 19.768 0.058 1.00 94.19 172 ILE A CA 1
ATOM 1362 C C . ILE A 1 172 ? 5.935 20.516 -0.542 1.00 94.19 172 ILE A C 1
ATOM 1364 O O . ILE A 1 172 ? 5.649 21.639 -0.131 1.00 94.19 172 ILE A O 1
ATOM 1368 N N . SER A 1 173 ? 5.199 19.880 -1.456 1.00 93.56 173 SER A N 1
ATOM 1369 C CA . SER A 1 173 ? 4.030 20.488 -2.112 1.00 93.56 173 SER A CA 1
ATOM 1370 C C . SER A 1 173 ? 2.959 20.916 -1.099 1.00 93.56 173 SER A C 1
ATOM 1372 O O . SER A 1 173 ? 2.362 21.989 -1.217 1.00 93.56 173 SER A O 1
ATOM 1374 N N . VAL A 1 174 ? 2.744 20.101 -0.064 1.00 91.25 174 VAL A N 1
ATOM 1375 C CA . VAL A 1 174 ? 1.797 20.382 1.021 1.00 91.25 174 VAL A CA 1
ATOM 1376 C C . VAL A 1 174 ? 2.256 21.571 1.869 1.00 91.25 174 VAL A C 1
ATOM 1378 O O . VAL A 1 174 ? 1.445 22.444 2.191 1.00 91.25 174 VAL A O 1
ATOM 1381 N N . PHE A 1 175 ? 3.543 21.646 2.212 1.00 88.56 175 PHE A N 1
ATOM 1382 C CA . PHE A 1 175 ? 4.091 22.790 2.943 1.00 88.56 175 PHE A CA 1
ATOM 1383 C C . PHE A 1 175 ? 4.036 24.080 2.120 1.00 88.56 175 PHE A C 1
ATOM 1385 O O . PHE A 1 175 ? 3.613 25.114 2.641 1.00 88.56 175 PHE A O 1
ATOM 1392 N N . GLU A 1 176 ? 4.386 24.029 0.835 1.00 91.56 176 GLU A N 1
ATOM 1393 C CA . GLU A 1 176 ? 4.300 25.188 -0.059 1.00 91.56 176 GLU A CA 1
ATOM 1394 C C . GLU A 1 176 ? 2.876 25.737 -0.161 1.00 91.56 176 GLU A C 1
ATOM 1396 O O . GLU A 1 176 ? 2.683 26.954 -0.133 1.00 91.56 176 GLU A O 1
ATOM 1401 N N . HIS A 1 177 ? 1.872 24.859 -0.246 1.00 86.19 177 HIS A N 1
ATOM 1402 C CA . HIS A 1 177 ? 0.475 25.281 -0.315 1.00 86.19 177 HIS A CA 1
ATOM 1403 C C . HIS A 1 177 ? 0.017 26.005 0.958 1.00 86.19 177 HIS A C 1
ATOM 1405 O O 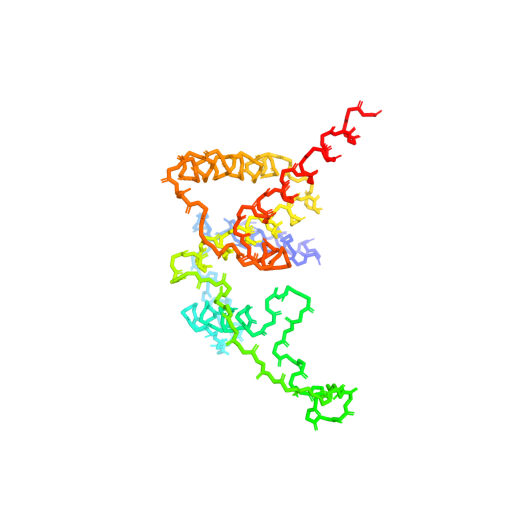. HIS A 1 177 ? -0.762 26.947 0.874 1.00 86.19 177 HIS A O 1
ATOM 1411 N N . LYS A 1 178 ? 0.518 25.605 2.130 1.00 76.62 178 LYS A N 1
ATOM 1412 C CA . LYS A 1 178 ? 0.147 26.212 3.418 1.00 76.62 178 LYS A CA 1
ATOM 1413 C C . LYS A 1 178 ? 0.809 27.551 3.715 1.00 76.62 178 LYS A C 1
ATOM 1415 O O . LYS A 1 178 ? 0.310 28.295 4.554 1.00 76.62 178 LYS A O 1
ATOM 1420 N N . HIS A 1 179 ? 1.952 27.821 3.094 1.00 70.56 179 HIS A N 1
ATOM 1421 C CA . HIS A 1 179 ? 2.681 29.080 3.251 1.00 70.56 179 HIS A CA 1
ATOM 1422 C C . HIS A 1 179 ? 2.267 30.154 2.225 1.00 70.56 179 HIS A C 1
ATOM 1424 O O . HIS A 1 179 ? 2.860 31.235 2.217 1.00 70.56 179 HIS A O 1
ATOM 1430 N N . ARG A 1 180 ? 1.265 29.874 1.381 1.00 53.91 180 ARG A N 1
ATOM 1431 C CA . ARG A 1 180 ? 0.599 30.838 0.491 1.00 53.91 180 ARG A CA 1
ATOM 1432 C C . ARG A 1 180 ? -0.726 31.299 1.083 1.00 53.91 180 ARG A C 1
ATOM 1434 O O . ARG A 1 180 ? -1.040 32.493 0.885 1.00 53.91 180 ARG A O 1
#

pLDDT: mean 86.19, std 12.32, range [43.34, 97.38]

Solvent-accessible surface area (backbone atoms only — not comparable to full-atom values): 10869 Å² total; per-residue (Å²): 121,73,74,69,61,55,74,74,51,88,49,69,68,61,40,49,53,54,51,49,52,35,44,77,69,59,75,38,79,60,48,65,57,56,50,46,70,72,70,52,93,80,87,76,84,51,69,70,57,50,57,50,51,52,49,53,46,40,72,72,60,76,43,91,89,64,61,80,65,55,57,56,35,40,76,72,64,76,44,82,80,81,95,75,85,90,79,88,87,73,76,82,52,96,44,72,66,54,46,48,47,25,50,50,28,49,48,45,43,53,52,30,53,56,24,57,77,67,68,37,59,74,58,34,50,50,41,34,55,53,30,52,54,53,45,57,53,50,57,65,53,55,78,74,61,80,94,69,83,77,73,62,75,78,55,50,73,68,36,30,62,46,41,24,51,49,41,44,52,50,46,51,54,54,52,58,62,73,77,108